Protein AF-A0A1R4EZ55-F1 (afdb_monomer)

Secondary structure (DSSP, 8-state):
------PPPSSSS---HHHHHHHHHHHHHH----HHHHHHHHHGGGSSSTT-SPPHHHHHHHHHHHHHTT-SEEEEE--TTSHHHHHHHHHH-TT-EEEEEES-HHHHHHHHHHHHHTT-TTTEEEEES-HHHHHHHHHHTTPPPEEEEEE-S-GGGHHHHHHHHHHSEEEEEEEEE---SGGGGGG-TT---HHHHHHHHHHHHHHHHHHTTS----------------PPPP-----------------PPPPPP-------

Mean predicted aligned error: 12.75 Å

Sequence (264 aa):
MTGHEDAPPAHRYESPAAWREVDDYFTGALISEDDALVEARRSCADTTMPNAEVAANQGALLALLAQVSGARRVLEFGTLAGYSTIWFAHAVGETGRVVTLELEESNAAIARENLRRAGVSDRVEVRVGAAADSAAALIDDRTEPFDLVFIDADKPNNPRYLAAAMELTRPGSLIVIDNVVRNGAVTDAASADPRVQGVRAVTRGHRRASGARGDGRPDGRRQGLGRADHRPPHRGRPRRRQLGCTHDPPCRRLPDARRCDDDR

Solvent-accessible surface area (backbone atoms only — not comparable to full-atom values): 16002 Å² total; per-residue (Å²): 136,82,80,77,79,77,71,78,70,92,54,71,62,93,72,64,67,71,60,53,55,52,49,51,53,50,30,72,72,72,53,84,75,54,75,37,53,53,43,18,56,59,52,19,62,77,35,97,57,48,51,67,72,75,53,72,61,52,29,52,47,53,18,49,52,34,46,78,68,64,27,40,30,37,38,33,33,46,37,57,28,25,47,60,55,49,33,44,47,62,40,29,39,91,89,16,40,33,40,32,23,20,65,48,66,72,24,46,53,48,14,52,52,29,31,51,67,57,70,42,51,92,37,48,47,81,46,75,36,57,49,68,60,57,48,50,51,44,56,75,69,62,55,81,58,26,35,28,37,40,43,60,51,68,39,56,49,42,46,58,52,51,52,50,48,63,71,42,34,50,96,87,42,48,80,48,72,62,81,63,51,60,96,60,48,47,74,50,88,80,59,84,49,55,47,44,46,13,44,50,48,40,60,58,52,52,55,55,64,60,60,71,73,70,78,85,72,79,82,84,76,78,78,88,77,82,93,76,94,77,86,83,84,88,82,84,82,89,83,88,85,84,88,80,89,85,89,83,89,82,88,84,81,83,86,78,88,82,81,90,83,88,91,134

Radius of gyration: 29.29 Å; Cα contacts (8 Å, |Δi|>4): 338; chains: 1; bounding box: 95×69×66 Å

Structure (mmCIF, N/CA/C/O backbone):
data_AF-A0A1R4EZ55-F1
#
_entry.id   AF-A0A1R4EZ55-F1
#
loop_
_atom_site.group_PDB
_atom_site.id
_atom_site.type_symbol
_atom_site.label_atom_id
_atom_site.label_alt_id
_atom_site.label_comp_id
_atom_site.label_asym_id
_atom_site.label_entity_id
_atom_site.label_seq_id
_atom_site.pdbx_PDB_ins_code
_atom_site.Cartn_x
_atom_site.Cartn_y
_atom_site.Cartn_z
_atom_site.occupancy
_atom_site.B_iso_or_equiv
_atom_site.auth_seq_id
_atom_site.auth_comp_id
_atom_site.auth_asym_id
_atom_site.auth_atom_id
_atom_site.pdbx_PDB_model_num
ATOM 1 N N . MET A 1 1 ? 31.052 16.354 -26.993 1.00 38.62 1 MET A N 1
ATOM 2 C CA . MET A 1 1 ? 30.387 15.071 -26.689 1.00 38.62 1 MET A CA 1
ATOM 3 C C . MET A 1 1 ? 29.472 15.328 -25.511 1.00 38.62 1 MET A C 1
ATOM 5 O O . MET A 1 1 ? 29.928 15.347 -24.379 1.00 38.62 1 MET A O 1
ATOM 9 N N . THR A 1 2 ? 28.238 15.718 -25.809 1.00 36.34 2 THR A N 1
ATOM 10 C CA . THR A 1 2 ? 27.206 16.053 -24.825 1.00 36.34 2 THR A CA 1
ATOM 11 C C . THR A 1 2 ? 26.733 14.772 -24.153 1.00 36.34 2 THR A C 1
ATOM 13 O O . THR A 1 2 ? 26.343 13.835 -24.847 1.00 36.34 2 THR A O 1
ATOM 16 N N . GLY A 1 3 ? 26.821 14.733 -22.823 1.00 40.19 3 GLY A N 1
ATOM 17 C CA . GLY A 1 3 ? 26.268 13.657 -22.015 1.00 40.19 3 GLY A CA 1
ATOM 18 C C . GLY A 1 3 ? 24.763 13.568 -22.233 1.00 40.19 3 GLY A C 1
ATOM 19 O O . GLY A 1 3 ? 24.056 14.566 -22.113 1.00 40.19 3 GLY A O 1
ATOM 20 N N . HIS A 1 4 ? 24.297 12.381 -22.604 1.00 40.78 4 HIS A N 1
ATOM 21 C CA . HIS A 1 4 ? 22.930 11.975 -22.325 1.00 40.78 4 HIS A CA 1
ATOM 22 C C . HIS A 1 4 ? 22.874 11.787 -20.807 1.00 40.78 4 HIS A C 1
ATOM 24 O O . HIS A 1 4 ? 23.501 10.872 -20.278 1.00 40.78 4 HIS A O 1
ATOM 30 N N . GLU A 1 5 ? 22.219 12.702 -20.096 1.00 48.78 5 GLU A N 1
ATOM 31 C CA . GLU A 1 5 ? 21.661 12.355 -18.794 1.00 48.78 5 GLU A CA 1
ATOM 32 C C . GLU A 1 5 ? 20.612 11.280 -19.076 1.00 48.78 5 GLU A C 1
ATOM 34 O O . GLU A 1 5 ? 19.570 11.562 -19.671 1.00 48.78 5 GLU A O 1
ATOM 39 N N . ASP A 1 6 ? 20.947 10.030 -18.755 1.00 50.72 6 ASP A N 1
ATOM 40 C CA . ASP A 1 6 ? 20.023 8.909 -18.860 1.00 50.72 6 ASP A CA 1
ATOM 41 C C . ASP A 1 6 ? 18.863 9.180 -17.901 1.00 50.72 6 ASP A C 1
ATOM 43 O O . ASP A 1 6 ? 18.982 9.028 -16.682 1.00 50.72 6 ASP A O 1
ATOM 47 N N . ALA A 1 7 ? 17.739 9.627 -18.461 1.00 50.38 7 ALA A N 1
ATOM 48 C CA . ALA A 1 7 ? 16.482 9.666 -17.739 1.00 50.38 7 ALA A CA 1
ATOM 49 C C . ALA A 1 7 ? 16.232 8.271 -17.136 1.00 50.38 7 ALA A C 1
ATOM 51 O O . ALA A 1 7 ? 16.466 7.264 -17.818 1.00 50.38 7 ALA A O 1
ATOM 52 N N . PRO A 1 8 ? 15.779 8.180 -15.873 1.00 51.97 8 PRO A N 1
ATOM 53 C CA . PRO A 1 8 ? 15.494 6.892 -15.263 1.00 51.97 8 PRO A CA 1
ATOM 54 C C . PRO A 1 8 ? 14.520 6.104 -16.152 1.00 51.97 8 PRO A C 1
ATOM 56 O O . PRO A 1 8 ? 13.609 6.694 -16.744 1.00 51.97 8 PRO A O 1
ATOM 59 N N . PRO A 1 9 ? 14.705 4.779 -16.283 1.00 58.91 9 PRO A N 1
ATOM 60 C CA . PRO A 1 9 ? 13.868 3.970 -17.155 1.00 58.91 9 PRO A CA 1
ATOM 61 C C . PRO A 1 9 ? 12.400 4.116 -16.751 1.00 58.91 9 PRO A C 1
ATOM 63 O O . PRO A 1 9 ? 12.073 4.066 -15.565 1.00 58.91 9 PRO A O 1
ATOM 66 N N . ALA A 1 10 ? 11.514 4.245 -17.743 1.00 65.94 10 ALA A N 1
ATOM 67 C CA . ALA A 1 10 ? 10.072 4.422 -17.533 1.00 65.94 10 ALA A CA 1
ATOM 68 C C . ALA A 1 10 ? 9.427 3.298 -16.697 1.00 65.94 10 ALA A C 1
ATOM 70 O O . ALA A 1 10 ? 8.350 3.481 -16.138 1.00 65.94 10 ALA A O 1
ATOM 71 N N . HIS A 1 11 ? 10.088 2.140 -16.592 1.00 71.06 11 HIS A N 1
ATOM 72 C CA . HIS A 1 11 ? 9.659 1.012 -15.774 1.00 71.06 11 HIS A CA 1
ATOM 73 C C . HIS A 1 11 ? 10.816 0.486 -14.926 1.00 71.06 11 HIS A C 1
ATOM 75 O O . HIS A 1 11 ? 11.938 0.326 -15.406 1.00 71.06 11 HIS A O 1
ATOM 81 N N . ARG A 1 12 ? 10.524 0.150 -13.666 1.00 76.06 12 ARG A N 1
ATOM 82 C CA . ARG A 1 12 ? 11.503 -0.397 -12.715 1.00 76.06 12 ARG A CA 1
ATOM 83 C C . ARG A 1 12 ? 11.960 -1.822 -13.039 1.00 76.06 12 ARG A C 1
ATOM 85 O O . ARG A 1 12 ? 13.048 -2.223 -12.630 1.00 76.06 12 ARG A O 1
ATOM 92 N N . TYR A 1 13 ? 11.138 -2.589 -13.751 1.00 78.56 13 TYR A N 1
ATOM 93 C CA . TYR A 1 13 ? 11.453 -3.947 -14.185 1.00 78.56 13 TYR A CA 1
ATOM 94 C C . TYR A 1 13 ? 11.291 -4.068 -15.698 1.00 78.56 13 TYR A C 1
ATOM 96 O O . TYR A 1 13 ? 10.322 -3.567 -16.270 1.00 78.56 13 TYR A O 1
ATOM 104 N N . GLU A 1 14 ? 12.214 -4.783 -16.338 1.00 81.44 14 GLU A N 1
ATOM 105 C CA . GLU A 1 14 ? 12.042 -5.185 -17.730 1.00 81.44 14 GLU A CA 1
ATOM 106 C C . GLU A 1 14 ? 10.900 -6.199 -17.846 1.00 81.44 14 GLU A C 1
ATOM 108 O O . GLU A 1 14 ? 10.812 -7.160 -17.079 1.00 81.44 14 GLU A O 1
ATOM 113 N N . SER A 1 15 ? 10.024 -5.987 -18.826 1.00 85.81 15 SER A N 1
ATOM 114 C CA . SER A 1 15 ? 8.930 -6.895 -19.155 1.00 85.81 15 SER A CA 1
ATOM 115 C C . SER A 1 15 ? 8.792 -7.043 -20.675 1.00 85.81 15 SER A C 1
ATOM 117 O O . SER A 1 15 ? 9.052 -6.087 -21.419 1.00 85.81 15 SER A O 1
ATOM 119 N N . PRO A 1 16 ? 8.388 -8.230 -21.168 1.00 92.12 16 PRO A N 1
ATOM 120 C CA . PRO A 1 16 ? 8.052 -8.426 -22.572 1.00 92.12 16 PRO A CA 1
ATOM 121 C C . PRO A 1 16 ? 7.040 -7.385 -23.062 1.00 92.12 16 PRO A C 1
ATOM 123 O O . PRO A 1 16 ? 6.053 -7.110 -22.382 1.00 92.12 16 PRO A O 1
ATOM 126 N N . ALA A 1 17 ? 7.247 -6.851 -24.271 1.00 91.69 17 ALA A N 1
ATOM 127 C CA . ALA A 1 17 ? 6.361 -5.840 -24.859 1.00 91.69 17 ALA A CA 1
ATOM 128 C C . ALA A 1 17 ? 4.890 -6.286 -24.888 1.00 91.69 17 ALA A C 1
ATOM 130 O O . ALA A 1 17 ? 4.013 -5.520 -24.506 1.00 91.69 17 ALA A O 1
ATOM 131 N N . ALA A 1 18 ? 4.645 -7.558 -25.213 1.00 94.56 18 ALA A N 1
ATOM 132 C CA . ALA A 1 18 ? 3.305 -8.134 -25.235 1.00 94.56 18 ALA A CA 1
ATOM 133 C C . ALA A 1 18 ? 2.570 -8.043 -23.882 1.00 94.56 18 ALA A C 1
ATOM 135 O O . ALA A 1 18 ? 1.351 -7.938 -23.866 1.00 94.56 18 ALA A O 1
ATOM 136 N N . TRP A 1 19 ? 3.273 -8.084 -22.742 1.00 94.56 19 TRP A N 1
ATOM 137 C CA . TRP A 1 19 ? 2.625 -7.935 -21.431 1.00 94.56 19 TRP A CA 1
ATOM 138 C C . TRP A 1 19 ? 2.194 -6.489 -21.186 1.00 94.56 19 TRP A C 1
ATOM 140 O O . TRP A 1 19 ? 1.093 -6.267 -20.696 1.00 94.56 19 TRP A O 1
ATOM 150 N N . ARG A 1 20 ? 3.020 -5.517 -21.597 1.00 92.38 20 ARG A N 1
ATOM 151 C CA . ARG A 1 20 ? 2.685 -4.088 -21.508 1.00 92.38 20 ARG A CA 1
ATOM 152 C C . ARG A 1 20 ? 1.499 -3.732 -22.401 1.00 92.38 20 ARG A C 1
ATOM 154 O O . ARG A 1 20 ? 0.571 -3.098 -21.931 1.00 92.38 20 ARG A O 1
ATOM 161 N N . GLU A 1 21 ? 1.481 -4.217 -23.642 1.00 94.31 21 GLU A N 1
ATOM 162 C CA . GLU A 1 21 ? 0.363 -3.990 -24.573 1.00 94.31 21 GLU A CA 1
ATOM 163 C C . GLU A 1 21 ? -0.968 -4.553 -24.042 1.00 94.31 21 GLU A C 1
ATOM 165 O O . GLU A 1 21 ? -2.022 -3.940 -24.213 1.00 94.31 21 GLU A O 1
ATOM 170 N N . VAL A 1 22 ? -0.927 -5.710 -23.370 1.00 96.06 22 VAL A N 1
ATOM 171 C CA . VAL A 1 22 ? -2.106 -6.304 -22.721 1.00 96.06 22 VAL A CA 1
ATOM 172 C C . VAL A 1 22 ? -2.559 -5.475 -21.516 1.00 96.06 22 VAL A C 1
ATOM 174 O O . VAL A 1 22 ? -3.759 -5.224 -21.376 1.00 96.06 22 VAL A O 1
ATOM 177 N N . ASP A 1 23 ? -1.628 -5.034 -20.668 1.00 94.75 23 ASP A N 1
ATOM 178 C CA . ASP A 1 23 ? -1.942 -4.163 -19.531 1.00 94.75 23 ASP A CA 1
ATOM 179 C C . ASP A 1 23 ? -2.518 -2.819 -19.993 1.00 94.75 23 ASP A C 1
ATOM 181 O O . ASP A 1 23 ? -3.522 -2.379 -19.432 1.00 94.75 23 ASP A O 1
ATOM 185 N N . ASP A 1 24 ? -1.963 -2.206 -21.042 1.00 94.19 24 ASP A N 1
ATOM 186 C CA . ASP A 1 24 ? -2.462 -0.957 -21.629 1.00 94.19 24 ASP A CA 1
ATOM 187 C C . ASP A 1 24 ? -3.897 -1.125 -22.152 1.00 94.19 24 ASP A C 1
ATOM 189 O O . ASP A 1 24 ? -4.764 -0.292 -21.874 1.00 94.19 24 ASP A O 1
ATOM 193 N N . TYR A 1 25 ? -4.178 -2.231 -22.854 1.00 97.00 25 TYR A N 1
ATOM 194 C CA . TYR A 1 25 ? -5.516 -2.539 -23.364 1.00 97.00 25 TYR A CA 1
ATOM 195 C C . TYR A 1 25 ? -6.552 -2.653 -22.238 1.00 97.00 25 TYR A C 1
ATOM 197 O O . TYR A 1 25 ? -7.601 -2.007 -22.290 1.00 97.00 25 TYR A O 1
ATOM 205 N N . PHE A 1 26 ? -6.277 -3.457 -21.204 1.00 96.75 26 PHE A N 1
ATOM 206 C CA . PHE A 1 26 ? -7.228 -3.643 -20.105 1.00 96.75 26 PHE A CA 1
ATOM 207 C C . PHE A 1 26 ? -7.331 -2.414 -19.208 1.00 96.75 26 PHE A C 1
ATOM 209 O O . PHE A 1 26 ? -8.431 -2.085 -18.766 1.00 96.75 26 PHE A O 1
ATOM 216 N N . THR A 1 27 ? -6.221 -1.717 -18.967 1.00 95.88 27 THR A N 1
ATOM 217 C CA . THR A 1 27 ? -6.220 -0.488 -18.171 1.00 95.88 27 THR A CA 1
ATOM 218 C C . THR A 1 27 ? -7.053 0.584 -18.859 1.00 95.88 27 THR A C 1
ATOM 220 O O . THR A 1 27 ? -7.969 1.114 -18.240 1.00 95.88 27 THR A O 1
ATOM 223 N N . GLY A 1 28 ? -6.833 0.828 -20.155 1.00 95.19 28 GLY A N 1
ATOM 224 C CA . GLY A 1 28 ? -7.609 1.810 -20.914 1.00 95.19 28 GLY A CA 1
ATOM 225 C C . GLY A 1 28 ? -9.098 1.468 -21.045 1.00 95.19 28 GLY A C 1
ATOM 226 O O . GLY A 1 28 ? -9.920 2.370 -21.182 1.00 95.19 28 GLY A O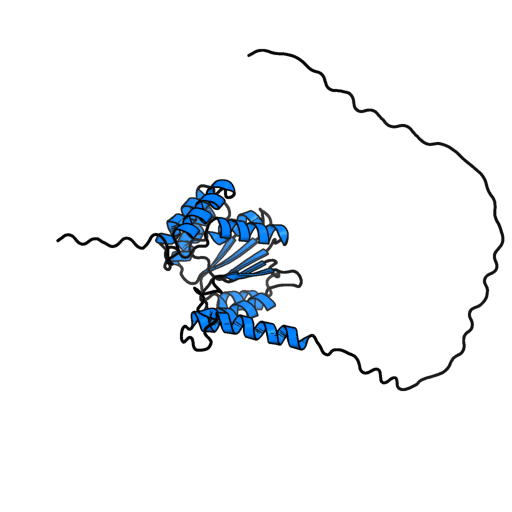 1
ATOM 227 N N . ALA A 1 29 ? -9.460 0.182 -20.995 1.00 96.31 29 ALA A N 1
ATOM 228 C CA . ALA A 1 29 ? -10.848 -0.261 -21.117 1.00 96.31 29 ALA A CA 1
ATOM 229 C C . ALA A 1 29 ? -11.614 -0.318 -19.784 1.00 96.31 29 ALA A C 1
ATOM 231 O O . ALA A 1 29 ? -12.829 -0.119 -19.778 1.00 96.31 29 ALA A O 1
ATOM 232 N N . LEU A 1 30 ? -10.944 -0.652 -18.675 1.00 95.62 30 LEU A N 1
ATOM 233 C CA . LEU A 1 30 ? -11.602 -1.002 -17.408 1.00 95.62 30 LEU A CA 1
ATOM 234 C C . LEU A 1 30 ? -11.293 -0.044 -16.261 1.00 95.62 30 LEU A C 1
ATOM 236 O O . LEU A 1 30 ? -12.047 -0.011 -15.290 1.00 95.62 30 LEU A O 1
ATOM 240 N N . ILE A 1 31 ? -10.182 0.686 -16.332 1.00 96.56 31 ILE A N 1
ATOM 241 C CA . ILE A 1 31 ? -9.682 1.481 -15.215 1.00 96.56 31 ILE A CA 1
ATOM 242 C C . ILE A 1 31 ? -9.874 2.960 -15.529 1.00 96.56 31 ILE A C 1
ATOM 244 O O . ILE A 1 31 ? -9.462 3.456 -16.573 1.00 96.56 31 ILE A O 1
ATOM 248 N N . SER A 1 32 ? -10.512 3.674 -14.607 1.00 92.31 32 SER A N 1
ATOM 249 C CA . SER A 1 32 ? -10.615 5.130 -14.645 1.00 92.31 32 SER A CA 1
ATOM 250 C C . SER A 1 32 ? -9.822 5.695 -13.476 1.00 92.31 32 SER A C 1
ATOM 252 O O . SER A 1 32 ? -10.172 5.459 -12.323 1.00 92.31 32 SER A O 1
ATOM 254 N N . GLU A 1 33 ? -8.744 6.409 -13.787 1.00 94.75 33 GLU A N 1
ATOM 255 C CA . GLU A 1 33 ? -7.988 7.203 -12.820 1.00 94.75 33 GLU A CA 1
ATOM 256 C C . GLU A 1 33 ? -8.473 8.653 -12.892 1.00 94.75 33 GLU A C 1
ATOM 258 O O . GLU A 1 33 ? -8.686 9.180 -13.987 1.00 94.75 33 GLU A O 1
ATOM 263 N N . ASP A 1 34 ? -8.640 9.301 -11.742 1.00 94.44 34 ASP A N 1
ATOM 264 C CA . ASP A 1 34 ? -8.788 10.753 -11.699 1.00 94.44 34 ASP A CA 1
ATOM 265 C C . ASP A 1 34 ? -7.417 11.448 -11.785 1.00 94.44 34 ASP A C 1
ATOM 267 O O . ASP A 1 34 ? -6.356 10.814 -11.738 1.00 94.44 34 ASP A O 1
ATOM 271 N N . ASP A 1 35 ? -7.429 12.776 -11.904 1.00 97.06 35 ASP A N 1
ATOM 272 C CA . ASP A 1 35 ? -6.201 13.571 -12.002 1.00 97.06 35 ASP A CA 1
ATOM 273 C C . ASP A 1 35 ? -5.282 13.395 -10.780 1.00 97.06 35 ASP A C 1
ATOM 275 O O . ASP A 1 35 ? -4.062 13.537 -10.895 1.00 97.06 35 ASP A O 1
ATOM 279 N N . ALA A 1 36 ? -5.842 13.081 -9.606 1.00 97.25 36 ALA A N 1
ATOM 280 C CA . ALA A 1 36 ? -5.065 12.893 -8.390 1.00 97.25 36 ALA A CA 1
ATOM 281 C C . ALA A 1 36 ? -4.304 11.560 -8.401 1.00 97.25 36 ALA A C 1
ATOM 283 O O . ALA A 1 36 ? -3.128 11.542 -8.042 1.00 97.25 36 ALA A O 1
ATOM 284 N N . LEU A 1 37 ? -4.925 10.472 -8.864 1.00 97.94 37 LEU A N 1
ATOM 285 C CA . LEU A 1 37 ? -4.265 9.182 -9.083 1.00 97.94 37 LEU A CA 1
ATOM 286 C C . LEU A 1 37 ? -3.190 9.277 -10.173 1.00 97.94 37 LEU A C 1
ATOM 288 O O . LEU A 1 37 ? -2.067 8.808 -9.968 1.00 97.94 37 LEU A O 1
ATOM 292 N N . VAL A 1 38 ? -3.498 9.938 -11.295 1.00 97.25 38 VAL A N 1
ATOM 293 C CA . VAL A 1 38 ? -2.526 10.154 -12.380 1.00 97.25 38 VAL A CA 1
ATOM 294 C C . VAL A 1 38 ? -1.308 10.921 -11.873 1.00 97.25 38 VAL A C 1
ATOM 296 O O . VAL A 1 38 ? -0.175 10.535 -12.172 1.00 97.25 38 VAL A O 1
ATOM 299 N N . GLU A 1 39 ? -1.512 11.982 -11.089 1.00 97.56 39 GLU A N 1
ATOM 300 C CA . GLU A 1 39 ? -0.388 12.689 -10.487 1.00 97.56 39 GLU A CA 1
ATOM 301 C C . GLU A 1 39 ? 0.358 11.821 -9.477 1.00 97.56 39 GLU A C 1
ATOM 303 O O . GLU A 1 39 ? 1.584 11.758 -9.534 1.00 97.56 39 GLU A O 1
ATOM 308 N N . ALA A 1 40 ? -0.342 11.162 -8.552 1.00 97.75 40 ALA A N 1
ATOM 309 C CA . ALA A 1 40 ? 0.312 10.380 -7.512 1.00 97.75 40 ALA A CA 1
ATOM 310 C C . ALA A 1 40 ? 1.277 9.356 -8.127 1.00 97.75 40 ALA A C 1
ATOM 312 O O . ALA A 1 40 ? 2.426 9.249 -7.693 1.00 97.75 40 ALA A O 1
ATOM 313 N N . ARG A 1 41 ? 0.868 8.714 -9.228 1.00 95.69 41 ARG A N 1
ATOM 314 C CA . ARG A 1 41 ? 1.729 7.842 -10.032 1.00 95.69 41 ARG A CA 1
ATOM 315 C C . ARG A 1 41 ? 2.906 8.585 -10.670 1.00 95.69 41 ARG A C 1
ATOM 317 O O . ARG A 1 41 ? 4.038 8.137 -10.541 1.00 95.69 41 ARG A O 1
ATOM 324 N N . 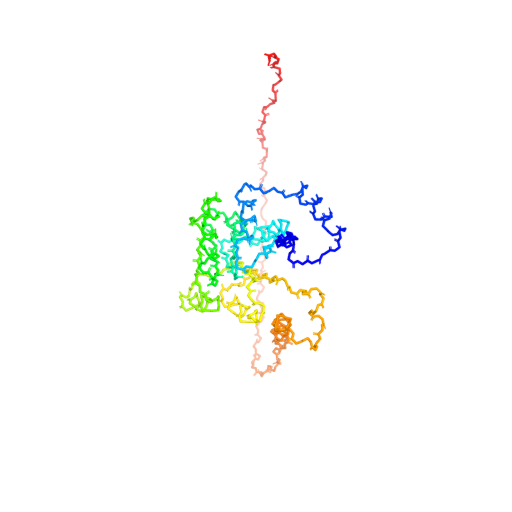ARG A 1 42 ? 2.693 9.746 -11.300 1.00 96.12 42 ARG A N 1
ATOM 325 C CA . ARG A 1 42 ? 3.792 10.561 -11.866 1.00 96.12 42 ARG A CA 1
ATOM 326 C C . ARG A 1 42 ? 4.827 10.976 -10.818 1.00 96.12 42 ARG A C 1
ATOM 328 O O . ARG A 1 42 ? 6.021 10.851 -11.066 1.00 96.12 42 ARG A O 1
ATOM 335 N N . SER A 1 43 ? 4.376 11.416 -9.645 1.00 97.19 43 SER A N 1
ATOM 336 C CA . SER A 1 43 ? 5.243 11.860 -8.545 1.00 97.19 43 SER A CA 1
ATOM 337 C C . SER A 1 43 ? 6.076 10.732 -7.926 1.00 97.19 43 SER A C 1
ATOM 339 O O . SER A 1 43 ? 7.029 11.003 -7.199 1.00 97.19 43 SER A O 1
ATOM 341 N N . CYS A 1 44 ? 5.780 9.462 -8.241 1.00 95.31 44 CYS A N 1
ATOM 342 C CA . CYS A 1 44 ? 6.619 8.339 -7.824 1.00 95.31 44 CYS A CA 1
ATOM 343 C C . CYS A 1 44 ? 8.046 8.461 -8.370 1.00 95.31 44 CYS A C 1
ATOM 345 O O . CYS A 1 44 ? 8.976 7.996 -7.713 1.00 95.31 44 CYS A O 1
ATOM 347 N N . ALA A 1 45 ? 8.240 9.132 -9.512 1.00 95.31 45 ALA A N 1
ATOM 348 C CA . ALA A 1 45 ? 9.559 9.422 -10.071 1.00 95.31 45 ALA A CA 1
ATOM 349 C C . ALA A 1 45 ? 10.459 10.248 -9.128 1.00 95.31 45 ALA A C 1
ATOM 351 O O . ALA A 1 45 ? 11.678 10.109 -9.193 1.00 95.31 45 ALA A O 1
ATOM 352 N N . ASP A 1 46 ? 9.866 11.038 -8.227 1.00 95.62 46 ASP A N 1
ATOM 353 C CA . ASP A 1 46 ? 10.570 11.931 -7.295 1.00 95.62 46 ASP A CA 1
ATOM 354 C C . ASP A 1 46 ? 10.796 11.304 -5.905 1.00 95.62 46 ASP A C 1
ATOM 356 O O . ASP A 1 46 ? 11.297 11.951 -4.984 1.00 95.62 46 ASP A O 1
ATOM 360 N N . THR A 1 47 ? 10.418 10.036 -5.727 1.00 96.75 47 THR A N 1
ATOM 361 C CA . THR A 1 47 ? 10.577 9.312 -4.457 1.00 96.75 47 THR A CA 1
ATOM 362 C C . THR A 1 47 ? 11.952 8.659 -4.336 1.00 96.75 47 THR A C 1
ATOM 364 O O . THR A 1 47 ? 12.715 8.552 -5.297 1.00 96.75 47 THR A O 1
ATOM 367 N N . THR A 1 48 ? 12.271 8.132 -3.152 1.00 95.38 48 THR A N 1
ATOM 368 C CA . THR A 1 48 ? 13.506 7.354 -2.941 1.00 95.38 48 THR A CA 1
ATOM 369 C C . THR A 1 48 ? 13.530 6.034 -3.720 1.00 95.38 48 THR A C 1
ATOM 371 O O . THR A 1 48 ? 14.591 5.423 -3.879 1.00 95.38 48 THR A O 1
ATOM 374 N N . MET A 1 49 ? 12.381 5.588 -4.241 1.00 92.00 49 MET A N 1
ATOM 375 C CA . MET A 1 49 ? 12.254 4.403 -5.084 1.00 92.00 49 MET A CA 1
ATOM 376 C C . MET A 1 49 ? 11.401 4.697 -6.328 1.00 92.00 49 MET A C 1
ATOM 378 O O . MET A 1 49 ? 10.245 4.280 -6.383 1.00 92.00 49 MET A O 1
ATOM 382 N N . PRO A 1 50 ? 11.982 5.319 -7.369 1.00 91.75 50 PRO A N 1
ATOM 383 C CA . PRO A 1 50 ? 11.256 5.638 -8.592 1.00 91.75 50 PRO A CA 1
ATOM 384 C C . PRO A 1 50 ? 10.584 4.423 -9.241 1.00 91.75 50 PRO A C 1
ATOM 386 O O . PRO A 1 50 ? 11.163 3.322 -9.273 1.00 91.75 50 PRO A O 1
ATOM 389 N N . ASN A 1 51 ? 9.382 4.656 -9.776 1.00 88.25 51 ASN A N 1
ATOM 390 C CA . ASN A 1 51 ? 8.569 3.703 -10.542 1.00 88.25 51 ASN A CA 1
ATOM 391 C C . ASN A 1 51 ? 8.301 2.385 -9.782 1.00 88.25 51 ASN A C 1
ATOM 393 O O . ASN A 1 51 ? 8.370 1.296 -10.361 1.00 88.25 51 ASN A O 1
ATOM 397 N N . ALA A 1 52 ? 8.135 2.465 -8.457 1.00 93.12 52 ALA A N 1
ATOM 398 C CA . AL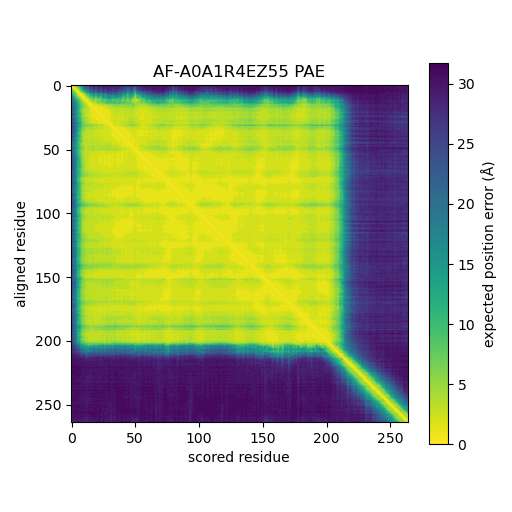A A 1 52 ? 7.908 1.322 -7.568 1.00 93.12 52 ALA A CA 1
ATOM 399 C C . ALA A 1 52 ? 6.446 1.164 -7.123 1.00 93.12 52 ALA A C 1
ATOM 401 O O . ALA A 1 52 ? 6.138 0.215 -6.409 1.00 93.12 52 ALA A O 1
ATOM 402 N N . GLU A 1 53 ? 5.567 2.070 -7.534 1.00 94.94 53 GLU A N 1
ATOM 403 C CA . GLU A 1 53 ? 4.132 1.979 -7.329 1.00 94.94 53 GLU A CA 1
ATOM 404 C C . GLU A 1 53 ? 3.510 0.797 -8.074 1.00 94.94 53 GLU A C 1
ATOM 406 O O . GLU A 1 53 ? 4.009 0.325 -9.100 1.00 94.94 53 GLU A O 1
ATOM 411 N N . VAL A 1 54 ? 2.374 0.332 -7.558 1.00 95.88 54 VAL A N 1
ATOM 412 C CA . VAL A 1 54 ? 1.543 -0.650 -8.253 1.00 95.88 54 VAL A CA 1
ATOM 413 C C . VAL A 1 54 ? 1.012 -0.075 -9.568 1.00 95.88 54 VAL A C 1
ATOM 415 O O . VAL A 1 54 ? 0.735 1.120 -9.682 1.00 95.88 54 VAL A O 1
ATOM 418 N N . ALA A 1 55 ? 0.812 -0.939 -10.561 1.00 95.44 55 ALA A N 1
ATOM 419 C CA . ALA A 1 55 ? 0.154 -0.545 -11.804 1.00 95.44 55 ALA A CA 1
ATOM 420 C C . ALA A 1 55 ? -1.320 -0.159 -11.558 1.00 95.44 55 ALA A C 1
ATOM 422 O O . ALA A 1 55 ? -1.932 -0.578 -10.573 1.00 95.44 55 ALA A O 1
ATOM 423 N N . ALA A 1 56 ? -1.930 0.607 -12.465 1.00 96.56 56 ALA A N 1
ATOM 424 C CA . ALA A 1 56 ? -3.288 1.122 -12.259 1.00 96.56 56 ALA A CA 1
ATOM 425 C C . ALA A 1 56 ? -4.347 0.014 -12.118 1.00 96.56 56 ALA A C 1
ATOM 427 O O . ALA A 1 56 ? -5.215 0.071 -11.247 1.00 96.56 56 ALA A O 1
ATOM 428 N N . ASN A 1 57 ? -4.227 -1.051 -12.911 1.00 97.25 57 ASN A N 1
ATOM 429 C CA . ASN A 1 57 ? -5.050 -2.254 -12.780 1.00 97.25 57 ASN A CA 1
ATOM 430 C C . ASN A 1 57 ? -4.850 -2.979 -11.430 1.00 97.25 57 ASN A C 1
ATOM 432 O O . ASN A 1 57 ? -5.807 -3.524 -10.880 1.00 97.25 57 ASN A O 1
ATOM 436 N N . GLN A 1 58 ? -3.641 -2.962 -10.866 1.00 97.94 58 GLN A N 1
ATOM 437 C CA . GLN A 1 58 ? -3.341 -3.531 -9.550 1.00 97.94 58 GLN A CA 1
ATOM 438 C C . GLN A 1 58 ? -3.910 -2.663 -8.420 1.00 97.94 58 GLN A C 1
ATOM 440 O O . GLN A 1 58 ? -4.519 -3.204 -7.501 1.00 97.94 58 GLN A O 1
ATOM 445 N N . GLY A 1 59 ? -3.799 -1.334 -8.512 1.00 98.25 59 GLY A N 1
ATOM 446 C CA . GLY A 1 59 ? -4.454 -0.404 -7.584 1.00 98.25 59 GLY A CA 1
ATOM 447 C C . GLY A 1 59 ? -5.974 -0.596 -7.554 1.00 98.25 59 GLY A C 1
ATOM 448 O O . GLY A 1 59 ? -6.567 -0.762 -6.486 1.00 98.25 59 GLY A O 1
ATOM 449 N N . ALA A 1 60 ? -6.596 -0.711 -8.729 1.00 98.19 60 ALA A N 1
ATOM 450 C CA . ALA A 1 60 ? -8.020 -1.016 -8.847 1.00 98.19 60 ALA A CA 1
ATOM 451 C C . ALA A 1 60 ? -8.390 -2.392 -8.264 1.00 98.19 60 ALA A C 1
ATOM 453 O O . ALA A 1 60 ? -9.423 -2.528 -7.605 1.00 98.19 60 ALA A O 1
ATOM 454 N N . LEU A 1 61 ? -7.545 -3.413 -8.449 1.00 98.56 61 LEU A N 1
ATOM 455 C CA . LEU A 1 61 ? -7.733 -4.722 -7.819 1.00 98.56 61 LEU A CA 1
ATOM 456 C C . LEU A 1 61 ? -7.673 -4.627 -6.286 1.00 98.56 61 LEU A C 1
ATOM 458 O O . LEU A 1 61 ? -8.501 -5.237 -5.614 1.00 98.56 61 LEU A O 1
ATOM 462 N N . LEU A 1 62 ? -6.734 -3.862 -5.722 1.00 98.69 62 LEU A N 1
ATOM 463 C CA . LEU A 1 62 ? -6.635 -3.646 -4.273 1.00 98.69 62 LEU A CA 1
ATOM 464 C C . LEU A 1 62 ? -7.885 -2.948 -3.719 1.00 98.69 62 LEU A C 1
ATOM 466 O O . LEU A 1 62 ? -8.425 -3.379 -2.696 1.00 98.69 62 LEU A O 1
ATOM 470 N N . ALA A 1 63 ? -8.391 -1.932 -4.421 1.00 98.44 63 ALA A N 1
ATOM 471 C CA . ALA A 1 63 ? -9.646 -1.273 -4.070 1.00 98.44 63 ALA A CA 1
ATOM 472 C C . ALA A 1 63 ? -10.839 -2.241 -4.131 1.00 98.44 63 ALA A C 1
ATOM 474 O O . ALA A 1 63 ? -11.638 -2.292 -3.194 1.00 98.44 63 ALA A O 1
ATOM 475 N N . LEU A 1 64 ? -10.924 -3.066 -5.180 1.00 98.50 64 LEU A N 1
ATOM 476 C CA . LEU A 1 64 ? -11.954 -4.097 -5.301 1.00 98.50 64 LEU A CA 1
ATOM 477 C C . LEU A 1 64 ? -11.879 -5.093 -4.137 1.00 98.50 64 LEU A C 1
ATOM 479 O O . LEU A 1 64 ? -12.908 -5.401 -3.541 1.00 98.50 64 LEU A O 1
ATOM 483 N N . LEU A 1 65 ? -10.680 -5.566 -3.781 1.00 98.69 65 LEU A N 1
ATOM 484 C CA . LEU A 1 65 ? -10.467 -6.476 -2.652 1.00 98.69 65 LEU A CA 1
ATOM 485 C C . LEU A 1 65 ? -10.942 -5.861 -1.330 1.00 98.69 65 LEU A C 1
ATOM 487 O O . LEU A 1 65 ? -11.653 -6.530 -0.580 1.00 98.69 65 LEU A O 1
ATOM 491 N N . ALA A 1 66 ? -10.619 -4.590 -1.078 1.00 98.56 66 ALA A N 1
ATOM 492 C CA . ALA A 1 66 ? -11.096 -3.861 0.095 1.00 98.56 66 ALA A CA 1
ATOM 493 C C . ALA A 1 66 ? -12.632 -3.735 0.114 1.00 98.56 66 ALA A C 1
ATOM 495 O O . ALA A 1 66 ? -13.262 -3.924 1.156 1.00 98.56 66 ALA A O 1
ATOM 496 N N . GLN A 1 67 ? -13.257 -3.467 -1.035 1.00 98.31 67 GLN A N 1
ATOM 497 C CA . GLN A 1 67 ? -14.713 -3.355 -1.145 1.00 98.31 67 GLN A CA 1
ATOM 498 C C . GLN A 1 67 ? -15.420 -4.695 -0.915 1.00 98.31 67 GLN A C 1
ATOM 500 O O . GLN A 1 67 ? -16.357 -4.761 -0.117 1.00 98.31 67 GLN A O 1
ATOM 505 N N . VAL A 1 68 ? -14.976 -5.773 -1.573 1.00 98.19 68 VAL A N 1
ATOM 506 C CA . VAL A 1 68 ? -15.623 -7.094 -1.458 1.00 98.19 68 VAL A CA 1
ATOM 507 C C . VAL A 1 68 ? -15.396 -7.740 -0.095 1.00 98.19 68 VAL A C 1
ATOM 509 O O . VAL A 1 68 ? -16.251 -8.498 0.360 1.00 98.19 68 VAL A O 1
ATOM 512 N N . SER A 1 69 ? -14.290 -7.423 0.588 1.00 97.56 69 SER A N 1
ATOM 513 C CA . SER A 1 69 ? -14.073 -7.839 1.977 1.00 97.56 69 SER A CA 1
ATOM 514 C C . SER A 1 69 ? -14.849 -6.984 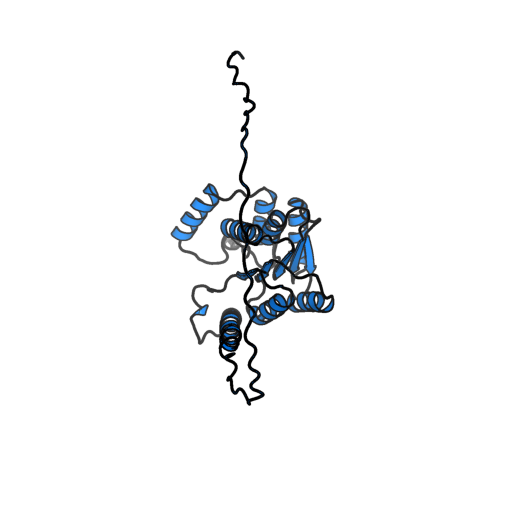2.985 1.00 97.56 69 SER A C 1
ATOM 516 O O . SER A 1 69 ? -14.847 -7.296 4.173 1.00 97.56 69 SER A O 1
ATOM 518 N N . GLY A 1 70 ? -15.492 -5.898 2.540 1.00 97.62 70 GLY A N 1
ATOM 519 C CA . GLY A 1 70 ? -16.186 -4.952 3.410 1.00 97.62 70 GLY A CA 1
ATOM 520 C C . GLY A 1 70 ? -15.244 -4.161 4.320 1.00 97.62 70 GLY A C 1
ATOM 521 O O . GLY A 1 70 ? -15.658 -3.758 5.407 1.00 97.62 70 GLY A O 1
ATOM 522 N N . ALA A 1 71 ? -13.990 -3.952 3.906 1.00 98.50 71 ALA A N 1
ATOM 523 C CA . ALA A 1 71 ? -12.998 -3.265 4.717 1.00 98.50 71 ALA A CA 1
ATOM 524 C C . ALA A 1 71 ? -13.430 -1.828 5.044 1.00 98.50 71 ALA A C 1
ATOM 526 O O . ALA A 1 71 ? -13.922 -1.073 4.197 1.00 98.50 71 ALA A O 1
ATOM 527 N N . ARG A 1 72 ? -13.239 -1.449 6.306 1.00 98.44 72 ARG A N 1
ATOM 528 C CA . ARG A 1 72 ? -13.382 -0.080 6.811 1.00 98.44 72 ARG A CA 1
ATOM 529 C C . ARG A 1 72 ? -12.085 0.424 7.421 1.00 98.44 72 ARG A C 1
ATOM 531 O O . ARG A 1 72 ? -11.892 1.632 7.462 1.00 98.44 72 ARG A O 1
ATOM 538 N N . ARG A 1 73 ? -11.202 -0.475 7.858 1.00 98.75 73 ARG A N 1
ATOM 539 C CA . ARG A 1 73 ? -9.871 -0.158 8.382 1.00 98.75 73 ARG A CA 1
ATOM 540 C C . ARG A 1 73 ? -8.804 -0.886 7.576 1.00 98.75 73 ARG A C 1
ATOM 542 O O . ARG A 1 73 ? -8.761 -2.116 7.592 1.00 98.75 73 ARG A O 1
ATOM 549 N N . VAL A 1 74 ? -7.941 -0.131 6.905 1.00 98.94 74 VAL A N 1
ATOM 550 C CA . VAL A 1 74 ? -6.809 -0.660 6.132 1.00 98.94 74 VAL A CA 1
ATOM 551 C C . VAL A 1 74 ? -5.496 -0.277 6.809 1.00 98.94 74 VAL A C 1
ATOM 553 O O . VAL A 1 74 ? -5.332 0.872 7.215 1.00 98.94 74 VAL A O 1
ATOM 556 N N . LEU A 1 75 ? -4.572 -1.230 6.920 1.00 98.94 75 LEU A N 1
ATOM 557 C CA . LEU A 1 75 ? -3.173 -0.981 7.269 1.00 98.94 75 LEU A CA 1
ATOM 558 C C . LEU A 1 75 ? -2.290 -1.256 6.053 1.00 98.94 75 LEU A C 1
ATOM 560 O O . LEU A 1 75 ? -2.402 -2.308 5.431 1.00 98.94 75 LEU A O 1
ATOM 564 N N . GLU A 1 76 ? -1.384 -0.344 5.747 1.00 98.94 76 GLU A N 1
ATOM 565 C CA . GLU A 1 76 ? -0.441 -0.456 4.639 1.00 98.94 76 GLU A CA 1
ATOM 566 C C . GLU A 1 76 ? 1.000 -0.334 5.149 1.00 98.94 76 GLU A C 1
ATOM 568 O O . GLU A 1 76 ? 1.346 0.615 5.849 1.00 98.94 76 GLU A O 1
ATOM 573 N N . PHE A 1 77 ? 1.849 -1.303 4.800 1.00 98.75 77 PHE A N 1
ATOM 574 C CA . PHE A 1 77 ? 3.294 -1.239 5.017 1.00 98.75 77 PHE A CA 1
ATOM 575 C C . PHE A 1 77 ? 3.963 -0.789 3.717 1.00 98.75 77 PHE A C 1
ATOM 577 O O . PHE A 1 77 ? 4.018 -1.582 2.777 1.00 98.75 77 PHE A O 1
ATOM 584 N N . GLY A 1 78 ? 4.524 0.422 3.701 1.00 97.94 78 GLY A N 1
ATOM 585 C CA . GLY A 1 78 ? 5.118 1.063 2.526 1.00 97.94 78 GLY A CA 1
ATOM 586 C C . GLY A 1 78 ? 4.130 2.009 1.846 1.00 97.94 78 GLY A C 1
ATOM 587 O O . GLY A 1 78 ? 3.156 1.553 1.257 1.00 97.94 78 GLY A O 1
ATOM 588 N N . THR A 1 79 ? 4.387 3.317 1.921 1.00 98.44 79 THR A N 1
ATOM 589 C CA . THR A 1 79 ? 3.492 4.349 1.371 1.00 98.44 79 THR A CA 1
ATOM 590 C C . THR A 1 79 ? 3.975 4.863 0.018 1.00 98.44 79 THR A C 1
ATOM 592 O O . THR A 1 79 ? 3.163 5.104 -0.877 1.00 98.44 79 THR A O 1
ATOM 595 N N . LEU A 1 80 ? 5.290 5.049 -0.146 1.00 98.00 80 LEU A N 1
ATOM 596 C CA . LEU A 1 80 ? 5.891 5.681 -1.323 1.00 98.00 80 LEU A CA 1
ATOM 597 C C . LEU A 1 80 ? 5.240 7.054 -1.592 1.00 98.00 80 LEU A C 1
ATOM 599 O O . LEU A 1 80 ? 5.211 7.898 -0.702 1.00 98.00 80 LEU A O 1
ATOM 603 N N . ALA A 1 81 ? 4.684 7.284 -2.785 1.00 98.25 81 ALA A N 1
ATOM 604 C CA . ALA A 1 81 ? 3.956 8.506 -3.127 1.00 98.25 81 ALA A CA 1
ATOM 605 C C . ALA A 1 81 ? 2.457 8.449 -2.765 1.00 98.25 81 ALA A C 1
ATOM 607 O O . ALA A 1 81 ? 1.702 9.352 -3.125 1.00 98.25 81 ALA A O 1
ATOM 608 N N . GLY A 1 82 ? 1.993 7.394 -2.092 1.00 98.44 82 GLY A N 1
ATOM 609 C CA . GLY A 1 82 ? 0.607 7.245 -1.645 1.00 98.44 82 GLY A CA 1
ATOM 610 C C . GLY A 1 82 ? -0.379 6.758 -2.712 1.00 98.44 82 GLY A C 1
ATOM 611 O O . GLY A 1 82 ? -1.586 6.862 -2.511 1.00 98.44 82 GLY A O 1
ATOM 612 N N . TYR A 1 83 ? 0.096 6.237 -3.849 1.00 98.75 83 TYR A N 1
ATOM 613 C CA . TYR A 1 83 ? -0.773 5.822 -4.959 1.00 98.75 83 TYR A CA 1
ATOM 614 C C . TYR A 1 83 ? -1.748 4.693 -4.566 1.00 98.75 83 TYR A C 1
ATOM 616 O O . TYR A 1 83 ? -2.963 4.845 -4.699 1.00 98.75 83 TYR A O 1
ATOM 624 N N . SER A 1 84 ? -1.249 3.584 -4.005 1.00 98.69 84 SER A N 1
ATOM 625 C CA . SER A 1 84 ? -2.091 2.505 -3.453 1.00 98.69 84 SER A CA 1
ATOM 626 C C . SER A 1 84 ? -2.939 2.987 -2.273 1.00 98.69 84 SER A C 1
ATOM 628 O O . SER A 1 84 ? -4.102 2.601 -2.141 1.00 98.69 84 SER A O 1
ATOM 630 N N . THR A 1 85 ? -2.398 3.889 -1.453 1.00 98.88 85 THR A N 1
ATOM 631 C CA . THR A 1 85 ? -3.105 4.485 -0.317 1.00 98.88 85 THR A CA 1
ATOM 632 C C . THR A 1 85 ? -4.366 5.231 -0.756 1.00 98.88 85 THR A C 1
ATOM 634 O O . THR A 1 85 ? -5.404 5.101 -0.108 1.00 98.88 85 THR A O 1
ATOM 637 N N . ILE A 1 86 ? -4.313 5.974 -1.869 1.00 98.75 86 ILE A N 1
ATOM 638 C CA . ILE A 1 86 ? -5.473 6.679 -2.439 1.00 98.75 86 ILE A CA 1
ATOM 639 C C . ILE A 1 86 ? -6.548 5.677 -2.881 1.00 98.75 86 ILE A C 1
ATOM 641 O O . ILE A 1 86 ? -7.717 5.835 -2.519 1.00 98.75 86 ILE A O 1
ATOM 645 N N . TRP A 1 87 ? -6.163 4.594 -3.567 1.00 98.75 87 TRP A N 1
ATOM 646 C CA . TRP A 1 87 ? -7.087 3.511 -3.929 1.00 98.75 87 TRP A CA 1
ATOM 647 C C . TRP A 1 87 ? -7.794 2.916 -2.704 1.00 98.75 87 TRP A C 1
ATOM 649 O O . TRP A 1 87 ? -9.020 2.758 -2.707 1.00 98.75 87 TRP A O 1
ATOM 659 N N . PHE A 1 88 ? -7.055 2.640 -1.626 1.00 98.81 88 PHE A N 1
ATOM 660 C CA . PHE A 1 88 ? -7.653 2.172 -0.375 1.00 98.81 88 PHE A CA 1
ATOM 661 C C . PHE A 1 88 ? -8.566 3.217 0.264 1.00 98.81 88 PHE A C 1
ATOM 663 O O . PHE A 1 88 ? -9.656 2.870 0.720 1.00 98.81 88 PHE A O 1
ATOM 670 N N . ALA A 1 89 ? -8.168 4.489 0.276 1.00 98.62 89 ALA A N 1
ATOM 671 C CA . ALA A 1 89 ? -8.945 5.567 0.875 1.00 98.62 89 ALA A CA 1
ATOM 672 C C . ALA A 1 89 ? -10.294 5.784 0.167 1.00 98.62 89 ALA A C 1
ATOM 674 O O . ALA A 1 89 ? -11.309 6.028 0.827 1.00 98.62 89 ALA A O 1
ATOM 675 N N . HIS A 1 90 ? -10.333 5.633 -1.159 1.00 97.88 90 HIS A N 1
ATOM 676 C CA . HIS A 1 90 ? -11.585 5.606 -1.914 1.00 97.88 90 HIS A CA 1
ATOM 677 C C . HIS A 1 90 ? -12.423 4.364 -1.583 1.00 97.88 90 HIS A C 1
ATOM 679 O O . HIS A 1 90 ? -13.631 4.479 -1.372 1.00 97.88 90 HIS A O 1
ATOM 685 N N . ALA A 1 91 ? -11.797 3.188 -1.481 1.00 98.19 91 ALA A N 1
ATOM 686 C CA . ALA A 1 91 ? -12.491 1.927 -1.228 1.00 98.19 91 ALA A CA 1
ATOM 687 C C . ALA A 1 91 ? -13.154 1.847 0.160 1.00 98.19 91 ALA A C 1
ATOM 689 O O . ALA A 1 91 ? -14.263 1.322 0.279 1.00 98.19 91 ALA A O 1
ATOM 690 N N . VAL A 1 92 ? -12.506 2.372 1.208 1.00 98.38 92 VAL A N 1
ATOM 691 C CA . VAL A 1 92 ? -13.046 2.337 2.582 1.00 98.38 92 VAL A CA 1
ATOM 692 C C . VAL A 1 92 ? -14.173 3.353 2.821 1.00 98.38 92 VAL A C 1
ATOM 694 O O . VAL A 1 92 ? -14.938 3.200 3.779 1.00 98.38 92 VAL A O 1
ATOM 697 N N . GLY A 1 93 ? -14.305 4.360 1.950 1.00 96.62 93 GLY A N 1
ATOM 698 C CA . GLY A 1 93 ? -15.320 5.415 2.029 1.00 96.62 93 GLY A CA 1
ATOM 699 C C . GLY A 1 93 ? -15.073 6.451 3.136 1.00 96.62 93 GLY A C 1
ATOM 700 O O . GLY A 1 93 ? -14.090 6.392 3.868 1.00 96.62 93 GLY A O 1
ATOM 701 N N . GLU A 1 94 ? -15.987 7.415 3.277 1.00 96.12 94 GLU A N 1
ATOM 702 C CA . GLU A 1 94 ? -15.842 8.589 4.166 1.00 96.12 94 GLU A CA 1
ATOM 703 C C . GLU A 1 94 ? -15.687 8.245 5.655 1.00 96.12 94 GLU A C 1
ATOM 705 O O . GLU A 1 94 ? -14.968 8.909 6.404 1.00 96.12 94 GLU A O 1
ATOM 710 N N . THR A 1 95 ? -16.343 7.175 6.099 1.00 96.56 95 THR A N 1
ATOM 711 C CA . THR A 1 95 ? -16.273 6.713 7.492 1.00 96.56 95 THR A CA 1
ATOM 712 C C . THR A 1 95 ? -15.129 5.733 7.737 1.00 96.56 95 THR A C 1
ATOM 714 O O . THR A 1 95 ? -14.894 5.350 8.881 1.00 96.56 95 THR A O 1
ATOM 717 N N . GLY A 1 96 ? -14.464 5.268 6.678 1.00 98.44 96 GLY A N 1
ATOM 718 C CA . GLY A 1 96 ? -13.347 4.338 6.765 1.00 98.44 96 GLY A CA 1
ATOM 719 C C . GLY A 1 96 ? -12.042 5.028 7.148 1.00 98.44 96 GLY A C 1
ATOM 720 O O . GLY A 1 96 ? -11.980 6.252 7.227 1.00 98.44 96 GLY A O 1
ATOM 721 N N . ARG A 1 97 ? -10.994 4.253 7.419 1.00 98.81 97 ARG A N 1
ATOM 722 C CA . ARG A 1 97 ? -9.664 4.747 7.787 1.00 98.81 97 ARG A CA 1
ATOM 723 C C . ARG A 1 97 ? -8.574 3.917 7.124 1.00 98.81 97 ARG A C 1
ATOM 725 O O . ARG A 1 97 ? -8.683 2.692 7.049 1.00 98.81 97 ARG A O 1
ATOM 732 N N . VAL A 1 98 ? -7.511 4.587 6.701 1.00 98.94 98 VAL A N 1
ATOM 733 C CA . VAL A 1 98 ? -6.276 3.961 6.224 1.00 98.94 98 VAL A CA 1
ATOM 734 C C . VAL A 1 98 ? -5.132 4.443 7.104 1.00 98.94 98 VAL A C 1
ATOM 736 O O . VAL A 1 98 ? -4.978 5.642 7.313 1.00 98.94 98 VAL A O 1
ATOM 739 N N . VAL A 1 99 ? -4.334 3.518 7.624 1.00 98.94 99 VAL A N 1
ATOM 740 C CA . VAL A 1 99 ? -3.054 3.818 8.270 1.00 98.94 99 VAL A CA 1
ATOM 741 C C . VAL A 1 99 ? -1.965 3.293 7.351 1.00 98.94 99 VAL A C 1
ATOM 743 O O . VAL A 1 99 ? -1.987 2.118 6.997 1.00 98.94 99 VAL A O 1
ATOM 746 N N . THR A 1 100 ? -1.027 4.143 6.954 1.00 98.94 100 THR A N 1
ATOM 747 C CA . THR A 1 100 ? 0.082 3.770 6.072 1.00 98.94 100 THR A CA 1
ATOM 748 C C . THR A 1 100 ? 1.418 4.098 6.733 1.00 98.94 100 THR A C 1
ATOM 750 O O . THR A 1 100 ? 1.551 5.114 7.423 1.00 98.94 100 THR A O 1
ATOM 753 N N . LEU A 1 101 ? 2.377 3.181 6.603 1.00 98.81 101 LEU A N 1
ATOM 754 C CA . LEU A 1 101 ? 3.670 3.221 7.281 1.00 98.81 101 LEU A CA 1
ATOM 755 C C . LEU A 1 101 ? 4.774 3.522 6.263 1.00 98.81 101 LEU A C 1
ATOM 757 O O . LEU A 1 101 ? 5.052 2.687 5.400 1.00 98.81 101 LEU A O 1
ATOM 761 N N . GLU A 1 102 ? 5.427 4.672 6.402 1.00 98.56 102 GLU A N 1
ATOM 762 C CA . GLU A 1 102 ? 6.488 5.138 5.504 1.00 98.56 102 GLU A CA 1
ATOM 763 C C . GLU A 1 102 ? 7.802 5.310 6.261 1.00 98.56 102 GLU A C 1
ATOM 765 O O . GLU A 1 102 ? 7.829 5.899 7.337 1.00 98.56 102 GLU A O 1
ATOM 770 N N . LEU A 1 103 ? 8.911 4.838 5.693 1.00 98.06 103 LEU A N 1
ATOM 771 C CA . LEU A 1 103 ? 10.219 4.987 6.326 1.00 98.06 103 LEU A CA 1
ATOM 772 C C . LEU A 1 103 ? 10.764 6.409 6.162 1.00 98.06 103 LEU A C 1
ATOM 774 O O . LEU A 1 103 ? 11.298 6.978 7.113 1.00 98.06 103 LEU A O 1
ATOM 778 N N . GLU A 1 104 ? 10.642 6.963 4.956 1.00 98.25 104 GLU A N 1
ATOM 779 C CA . GLU A 1 104 ? 11.341 8.178 4.549 1.00 98.25 104 GLU A CA 1
ATOM 780 C C . GLU A 1 104 ? 10.417 9.399 4.600 1.00 98.25 104 GLU A C 1
ATOM 782 O O . GLU A 1 104 ? 9.390 9.459 3.922 1.00 98.25 104 GLU A O 1
ATOM 787 N N . GLU A 1 105 ? 10.809 10.435 5.346 1.00 98.38 105 GLU A N 1
ATOM 788 C CA . GLU A 1 105 ? 10.015 11.670 5.447 1.00 98.38 105 GLU A CA 1
ATOM 789 C C . GLU A 1 105 ? 9.819 12.352 4.079 1.00 98.38 105 GLU A C 1
ATOM 791 O O . GLU A 1 105 ? 8.768 12.940 3.833 1.00 98.38 105 GLU A O 1
ATOM 796 N N . SER A 1 106 ? 10.785 12.243 3.159 1.00 98.38 106 SER A N 1
ATOM 797 C CA . SER A 1 106 ? 10.660 12.788 1.799 1.00 98.38 106 SER A CA 1
ATOM 798 C C . SER A 1 106 ? 9.529 12.128 1.005 1.00 98.38 106 SER A C 1
ATOM 800 O O . SER A 1 106 ? 8.742 12.828 0.370 1.00 98.38 106 SER A O 1
ATOM 802 N N . ASN A 1 107 ? 9.396 10.802 1.087 1.00 98.56 107 ASN A N 1
ATOM 803 C CA . ASN A 1 107 ? 8.288 10.069 0.474 1.00 98.56 107 ASN A CA 1
ATOM 804 C C . ASN A 1 107 ? 6.966 10.421 1.161 1.00 98.56 107 ASN A C 1
ATOM 806 O O . ASN A 1 107 ? 5.982 10.730 0.493 1.00 98.56 107 ASN A O 1
ATOM 810 N N . ALA A 1 108 ? 6.956 10.459 2.497 1.00 98.75 108 ALA A N 1
ATOM 811 C CA . ALA A 1 108 ? 5.769 10.810 3.268 1.00 98.75 108 ALA A CA 1
ATOM 812 C C . ALA A 1 108 ? 5.254 12.219 2.933 1.00 98.75 108 ALA A C 1
ATOM 814 O O . ALA A 1 108 ? 4.044 12.434 2.871 1.00 98.75 108 ALA A O 1
ATOM 815 N N . ALA A 1 109 ? 6.146 13.182 2.686 1.00 98.75 109 ALA A N 1
ATOM 816 C CA . ALA A 1 109 ? 5.778 14.524 2.246 1.00 98.75 109 ALA A CA 1
ATOM 817 C C . ALA A 1 109 ? 5.079 14.512 0.874 1.00 98.75 109 ALA A C 1
ATOM 819 O O . ALA A 1 109 ? 4.023 15.133 0.732 1.00 98.75 109 ALA A O 1
ATOM 820 N N . ILE A 1 110 ? 5.612 13.759 -0.098 1.00 98.69 110 ILE A N 1
ATOM 821 C CA . ILE A 1 110 ? 4.986 13.566 -1.418 1.00 98.69 110 ILE A CA 1
ATOM 822 C C . ILE A 1 110 ? 3.612 12.899 -1.259 1.00 98.69 110 ILE A C 1
ATOM 824 O O . ILE A 1 110 ? 2.612 13.402 -1.773 1.00 98.69 110 ILE A O 1
ATOM 828 N N . ALA A 1 111 ? 3.533 11.818 -0.479 1.00 98.75 111 ALA A N 1
ATOM 829 C CA . ALA A 1 111 ? 2.283 11.115 -0.218 1.00 98.75 111 ALA A CA 1
ATOM 830 C C . ALA A 1 111 ? 1.221 12.028 0.401 1.00 98.75 111 ALA A C 1
ATOM 832 O O . ALA A 1 111 ? 0.086 12.052 -0.067 1.00 98.75 111 ALA A O 1
ATOM 833 N N . ARG A 1 112 ? 1.566 12.829 1.417 1.00 98.88 112 ARG A N 1
ATOM 834 C CA . ARG A 1 112 ? 0.620 13.768 2.047 1.00 98.88 112 ARG A CA 1
ATOM 835 C C . ARG A 1 112 ? 0.070 14.791 1.055 1.00 98.88 112 ARG A C 1
ATOM 837 O O . ARG A 1 112 ? -1.124 15.087 1.104 1.00 98.88 112 ARG A O 1
ATOM 844 N N . GLU A 1 113 ? 0.901 15.300 0.151 1.00 98.75 113 GLU A N 1
ATOM 845 C CA . GLU A 1 113 ? 0.459 16.226 -0.895 1.00 98.75 113 GLU A CA 1
ATOM 846 C C . GLU A 1 113 ? -0.490 15.550 -1.896 1.00 98.75 113 GLU A C 1
ATOM 848 O O . GLU A 1 113 ? -1.538 16.107 -2.236 1.00 98.75 113 GLU A O 1
ATOM 853 N 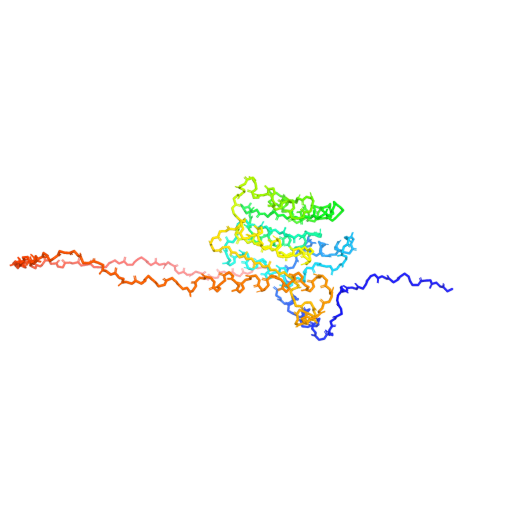N . ASN A 1 114 ? -0.195 14.315 -2.300 1.00 98.81 114 ASN A N 1
ATOM 854 C CA . ASN A 1 114 ? -1.074 13.537 -3.174 1.00 98.81 114 ASN A CA 1
ATOM 855 C C . ASN A 1 114 ? -2.410 13.199 -2.501 1.00 98.81 114 ASN A C 1
ATOM 857 O O . ASN A 1 114 ? -3.467 13.372 -3.105 1.00 98.81 114 ASN A O 1
ATOM 861 N N . LEU A 1 115 ? -2.392 12.809 -1.224 1.00 98.88 115 LEU A N 1
ATOM 862 C CA . LEU A 1 115 ? -3.596 12.557 -0.426 1.00 98.88 115 LEU A CA 1
ATOM 863 C C . LEU A 1 115 ? -4.470 13.815 -0.302 1.00 98.88 115 LEU A C 1
ATOM 865 O O . LEU A 1 115 ? -5.699 13.726 -0.361 1.00 98.88 115 LEU A O 1
ATOM 869 N N . ARG A 1 116 ? -3.842 14.991 -0.160 1.00 98.75 116 ARG A N 1
ATOM 870 C CA . ARG A 1 116 ? -4.535 16.286 -0.130 1.00 98.75 116 ARG A CA 1
ATOM 871 C C . ARG A 1 116 ? -5.181 16.587 -1.476 1.00 98.75 116 ARG A C 1
ATOM 873 O O . ARG A 1 116 ? -6.330 17.020 -1.514 1.00 98.75 116 ARG A O 1
ATOM 880 N N . ARG A 1 117 ? -4.460 16.344 -2.571 1.00 98.56 117 ARG A N 1
ATOM 881 C CA . ARG A 1 117 ? -4.958 16.526 -3.940 1.00 98.56 117 ARG A CA 1
ATOM 882 C C . ARG A 1 117 ? -6.133 15.596 -4.255 1.00 98.56 117 ARG A C 1
ATOM 884 O O . ARG A 1 117 ? -7.097 16.044 -4.861 1.00 98.56 117 ARG A O 1
ATOM 891 N N . ALA A 1 118 ? -6.077 14.356 -3.775 1.00 98.38 118 ALA A N 1
ATOM 892 C CA . ALA A 1 118 ? -7.150 13.367 -3.883 1.00 98.38 118 ALA A CA 1
ATOM 893 C C . ALA A 1 118 ? -8.334 13.626 -2.928 1.00 98.38 118 ALA A C 1
ATOM 895 O O . ALA A 1 118 ? -9.345 12.932 -2.995 1.00 98.38 118 ALA A O 1
ATOM 896 N N . GLY A 1 119 ? -8.228 14.602 -2.016 1.00 98.44 119 GLY A N 1
ATOM 897 C CA . GLY A 1 119 ? -9.301 14.939 -1.077 1.00 98.44 119 GLY A CA 1
ATOM 898 C C . GLY A 1 119 ? -9.584 13.854 -0.032 1.00 98.44 119 GLY A C 1
ATOM 899 O O . GLY A 1 119 ? -10.711 13.757 0.445 1.00 98.44 119 GLY A O 1
ATOM 900 N N . VAL A 1 120 ? -8.581 13.040 0.320 1.00 98.62 120 VAL A N 1
ATOM 901 C CA . VAL A 1 120 ? -8.720 11.907 1.259 1.00 98.62 120 VAL A CA 1
ATOM 902 C C . VAL A 1 120 ? -7.861 12.038 2.522 1.00 98.62 120 VAL A C 1
ATOM 904 O O . VAL A 1 120 ? -7.808 11.122 3.340 1.00 98.62 120 VAL A O 1
ATOM 907 N N . SER A 1 121 ? -7.176 13.168 2.724 1.00 98.50 121 SER A N 1
ATOM 908 C CA . SER A 1 121 ? -6.328 13.386 3.911 1.00 98.50 121 SER A CA 1
ATOM 909 C C . SER A 1 121 ? -7.070 13.252 5.245 1.00 98.50 121 SER A C 1
ATOM 911 O O . SER A 1 121 ? -6.452 12.961 6.260 1.00 98.50 121 SER A O 1
ATOM 913 N N . ASP A 1 122 ? -8.387 13.455 5.262 1.00 98.31 122 ASP A N 1
ATOM 914 C CA . ASP A 1 122 ? -9.246 13.357 6.448 1.00 98.31 122 ASP A CA 1
ATOM 915 C C . ASP A 1 122 ? -9.353 11.933 7.022 1.00 98.31 122 ASP A C 1
ATOM 917 O O . ASP A 1 122 ? -9.718 11.759 8.188 1.00 98.31 122 ASP A O 1
ATOM 921 N N . ARG A 1 123 ? -9.042 10.911 6.216 1.00 98.31 123 ARG A N 1
ATOM 922 C CA . ARG A 1 123 ? -9.189 9.495 6.589 1.00 98.31 123 ARG A CA 1
ATOM 923 C C . ARG A 1 123 ? -7.919 8.664 6.450 1.00 98.31 123 ARG A C 1
ATOM 925 O O . ARG A 1 123 ? -7.972 7.456 6.687 1.00 98.31 123 ARG A O 1
ATOM 932 N N . VAL A 1 124 ? -6.804 9.293 6.085 1.00 98.88 124 VAL A N 1
ATOM 933 C CA . VAL A 1 124 ? -5.506 8.633 5.932 1.00 98.88 124 VAL A CA 1
ATOM 934 C C . VAL A 1 124 ? -4.515 9.165 6.962 1.00 98.88 124 VAL A C 1
ATOM 936 O O . VAL A 1 124 ? -4.231 10.358 7.013 1.00 98.88 124 VAL A O 1
ATOM 939 N N . GLU A 1 125 ? -3.956 8.262 7.760 1.00 98.75 125 GLU A N 1
ATOM 940 C CA . GLU A 1 125 ? -2.869 8.537 8.696 1.00 98.75 125 GLU A CA 1
ATOM 941 C C . GLU A 1 125 ? -1.547 8.023 8.113 1.00 98.75 125 GLU A C 1
ATOM 943 O O . GLU A 1 125 ? -1.388 6.822 7.900 1.00 98.75 125 GLU A O 1
ATOM 948 N N . VAL A 1 126 ? -0.589 8.925 7.879 1.00 98.81 126 VAL A N 1
ATOM 949 C CA . VAL A 1 126 ? 0.775 8.579 7.439 1.00 98.81 126 VAL A CA 1
ATOM 950 C C . VAL A 1 126 ? 1.706 8.586 8.651 1.00 98.81 126 VAL A C 1
ATOM 952 O O . VAL A 1 126 ? 2.007 9.659 9.187 1.00 98.81 126 VAL A O 1
ATOM 955 N N . ARG A 1 127 ? 2.177 7.409 9.077 1.00 98.69 127 ARG A N 1
ATOM 956 C CA . ARG A 1 127 ? 3.161 7.261 10.161 1.00 98.69 127 ARG A CA 1
ATOM 957 C C . ARG A 1 127 ? 4.560 7.146 9.580 1.00 98.69 127 ARG A C 1
ATOM 959 O O . ARG A 1 127 ? 4.825 6.229 8.809 1.00 98.69 127 ARG A O 1
ATOM 966 N N . VAL A 1 128 ? 5.441 8.056 9.988 1.00 98.69 128 VAL A N 1
ATOM 967 C CA . VAL A 1 128 ? 6.834 8.067 9.532 1.00 98.69 128 VAL A CA 1
ATOM 968 C C . VAL A 1 128 ? 7.726 7.353 10.537 1.00 98.69 128 VAL A C 1
ATOM 970 O O . VAL A 1 128 ? 7.687 7.652 11.732 1.00 98.69 128 VAL A O 1
ATOM 973 N N . GLY A 1 129 ? 8.515 6.401 10.049 1.00 98.06 129 GLY A N 1
ATOM 974 C CA . GLY A 1 129 ? 9.426 5.578 10.832 1.00 98.06 129 GLY A CA 1
ATOM 975 C C . GLY A 1 129 ? 9.537 4.157 10.285 1.00 98.06 129 GLY A C 1
ATOM 976 O O . GLY A 1 129 ? 8.871 3.768 9.327 1.00 98.06 129 GLY A O 1
ATOM 977 N N . ALA A 1 130 ? 10.390 3.344 10.908 1.00 97.81 130 ALA A N 1
ATOM 978 C CA . ALA A 1 130 ? 10.507 1.945 10.522 1.00 97.81 130 ALA A CA 1
ATOM 979 C C . ALA A 1 130 ? 9.159 1.232 10.704 1.00 97.81 130 ALA A C 1
ATOM 981 O O . ALA A 1 130 ? 8.607 1.195 11.803 1.00 97.81 130 ALA A O 1
ATOM 982 N N . ALA A 1 131 ? 8.654 0.604 9.640 1.00 97.62 131 ALA A N 1
ATOM 983 C CA . ALA A 1 131 ? 7.319 0.007 9.653 1.00 97.62 131 ALA A CA 1
ATOM 984 C C . ALA A 1 131 ? 7.147 -1.074 10.742 1.00 97.62 131 ALA A C 1
ATOM 986 O O . ALA A 1 131 ? 6.050 -1.267 11.259 1.00 97.62 131 ALA A O 1
ATOM 987 N N . ALA A 1 132 ? 8.233 -1.755 11.132 1.00 96.19 132 ALA A N 1
ATOM 988 C CA . ALA A 1 132 ? 8.219 -2.713 12.238 1.00 96.19 132 ALA A CA 1
ATOM 989 C C . ALA A 1 132 ? 7.955 -2.033 13.593 1.00 96.19 132 ALA A C 1
ATOM 991 O O . ALA A 1 132 ? 7.167 -2.546 14.384 1.00 96.19 132 ALA A O 1
ATOM 992 N N . ASP A 1 133 ? 8.563 -0.871 13.829 1.00 98.00 133 ASP A N 1
ATOM 993 C CA . ASP A 1 133 ? 8.406 -0.112 15.070 1.00 98.00 133 ASP A CA 1
ATOM 994 C C . ASP A 1 133 ? 7.026 0.551 15.119 1.00 98.00 133 ASP A C 1
ATOM 996 O O . ASP A 1 133 ? 6.342 0.500 16.139 1.00 98.00 133 ASP A O 1
ATOM 1000 N N . SER A 1 134 ? 6.558 1.103 13.994 1.00 98.25 134 SER A N 1
ATOM 1001 C CA . SER A 1 134 ? 5.202 1.655 13.904 1.00 98.25 134 SER A CA 1
ATOM 1002 C C . SER A 1 134 ? 4.124 0.586 14.107 1.00 98.25 134 SER A C 1
ATOM 1004 O O . SER A 1 134 ? 3.118 0.857 14.763 1.00 98.25 134 SER A O 1
ATOM 1006 N N . ALA A 1 135 ? 4.327 -0.629 13.587 1.00 98.38 135 ALA A N 1
ATOM 1007 C CA . ALA A 1 135 ? 3.421 -1.750 13.824 1.00 98.38 135 ALA A CA 1
ATOM 1008 C C . ALA A 1 135 ? 3.459 -2.232 15.282 1.00 98.38 135 ALA A C 1
ATOM 1010 O O . ALA A 1 135 ? 2.404 -2.514 15.844 1.00 98.38 135 ALA A O 1
ATOM 1011 N N . ALA A 1 136 ? 4.637 -2.271 15.915 1.00 98.19 136 ALA A N 1
ATOM 1012 C CA . ALA A 1 136 ? 4.756 -2.575 17.341 1.00 98.19 136 ALA A CA 1
ATOM 1013 C C . ALA A 1 136 ? 3.994 -1.554 18.201 1.00 98.19 136 ALA A C 1
ATOM 1015 O O . ALA A 1 136 ? 3.206 -1.948 19.054 1.00 98.19 136 ALA A O 1
ATOM 1016 N N . ALA A 1 137 ? 4.123 -0.258 17.902 1.00 98.50 137 ALA A N 1
ATOM 1017 C CA . ALA A 1 137 ? 3.362 0.786 18.587 1.00 98.50 137 ALA A CA 1
ATOM 1018 C C . ALA A 1 137 ? 1.840 0.604 18.428 1.00 98.50 137 ALA A C 1
ATOM 1020 O O . ALA A 1 137 ? 1.103 0.722 19.399 1.00 98.50 137 ALA A O 1
ATOM 1021 N N . LEU A 1 138 ? 1.353 0.244 17.230 1.00 98.62 138 LEU A N 1
ATOM 1022 C CA . LEU A 1 138 ? -0.074 -0.050 17.012 1.00 98.62 138 LEU A CA 1
ATOM 1023 C C . LEU A 1 138 ? -0.579 -1.220 17.879 1.00 98.62 138 LEU A C 1
ATOM 1025 O O . LEU A 1 138 ? -1.725 -1.181 18.342 1.00 98.62 138 LEU A O 1
ATOM 1029 N N . ILE A 1 139 ? 0.259 -2.246 18.078 1.00 98.44 139 ILE A N 1
ATOM 1030 C CA . ILE A 1 139 ? -0.034 -3.410 18.931 1.00 98.44 139 ILE A CA 1
ATOM 1031 C C . ILE A 1 139 ? -0.071 -2.987 20.403 1.00 98.44 139 ILE A C 1
ATOM 1033 O O . ILE A 1 139 ? -1.039 -3.298 21.102 1.00 98.44 139 ILE A O 1
ATOM 1037 N N . ASP A 1 140 ? 0.941 -2.246 20.856 1.00 98.38 140 ASP A N 1
ATOM 1038 C CA . ASP A 1 140 ? 1.050 -1.757 22.234 1.00 98.38 140 ASP A CA 1
ATOM 1039 C C . ASP A 1 140 ? -0.124 -0.836 22.605 1.00 98.38 140 ASP A C 1
ATOM 1041 O O . ASP A 1 140 ? -0.713 -0.977 23.682 1.00 98.38 140 ASP A O 1
ATOM 1045 N N . ASP A 1 141 ? -0.541 0.023 21.671 1.00 98.06 141 ASP A N 1
ATOM 1046 C CA . ASP A 1 141 ? -1.703 0.911 21.799 1.00 98.06 141 ASP A CA 1
ATOM 1047 C C . ASP A 1 141 ? -3.046 0.158 21.784 1.00 98.06 141 ASP A C 1
ATOM 1049 O O . ASP A 1 141 ? -4.097 0.751 22.037 1.00 98.06 141 ASP A O 1
ATOM 1053 N N . ARG A 1 142 ? -3.040 -1.150 21.485 1.00 96.88 142 ARG A N 1
ATOM 1054 C CA . ARG A 1 142 ? -4.240 -1.986 21.310 1.00 96.88 142 ARG A CA 1
ATOM 1055 C C . ARG A 1 142 ? -5.227 -1.368 20.324 1.00 96.88 142 ARG A C 1
ATOM 1057 O O . ARG A 1 142 ? -6.436 -1.326 20.574 1.00 96.88 142 ARG A O 1
ATOM 1064 N N . THR A 1 143 ? -4.693 -0.876 19.209 1.00 97.25 143 THR A N 1
ATOM 1065 C CA . THR A 1 143 ? -5.495 -0.265 18.149 1.00 97.25 143 THR A CA 1
ATOM 1066 C C . THR A 1 143 ? -6.575 -1.237 17.670 1.00 97.25 143 THR A C 1
ATOM 1068 O O . THR A 1 143 ? -6.367 -2.450 17.615 1.00 97.25 143 THR A O 1
ATOM 1071 N N . GLU A 1 144 ? -7.746 -0.704 17.317 1.00 97.69 144 GLU A N 1
ATOM 1072 C CA . GLU A 1 144 ? -8.825 -1.504 16.739 1.00 97.69 144 GLU A CA 1
ATOM 1073 C C . GLU A 1 144 ? -8.321 -2.294 15.510 1.00 97.69 144 GLU A C 1
ATOM 1075 O O . GLU A 1 144 ? -7.670 -1.696 14.641 1.00 97.69 144 GLU A O 1
ATOM 1080 N N . PRO A 1 145 ? -8.642 -3.601 15.402 1.00 98.50 145 PRO A N 1
ATOM 1081 C CA . PRO A 1 145 ? -8.137 -4.453 14.333 1.00 98.50 145 PRO A CA 1
ATOM 1082 C C . PRO A 1 145 ? -8.417 -3.911 12.931 1.00 98.50 145 PRO A C 1
ATOM 1084 O O . PRO A 1 145 ? -9.458 -3.305 12.671 1.00 98.50 145 PRO A O 1
ATOM 1087 N N . PHE A 1 146 ? -7.506 -4.192 12.009 1.00 98.88 146 PHE A N 1
ATOM 1088 C CA . PHE A 1 146 ? -7.665 -3.868 10.599 1.00 98.88 146 PHE A CA 1
ATOM 1089 C C . PHE A 1 146 ? -8.435 -4.969 9.868 1.00 98.88 146 PHE A C 1
ATOM 1091 O O . PHE A 1 146 ? -8.270 -6.166 10.125 1.00 98.88 146 PHE A O 1
ATOM 1098 N N . ASP A 1 147 ? -9.284 -4.559 8.933 1.00 98.81 147 ASP A N 1
ATOM 1099 C CA . ASP A 1 147 ? -10.049 -5.459 8.069 1.00 98.81 147 ASP A CA 1
ATOM 1100 C C . ASP A 1 147 ? -9.209 -5.936 6.884 1.00 98.81 147 ASP A C 1
ATOM 1102 O O . ASP A 1 147 ? -9.395 -7.048 6.393 1.00 98.81 147 ASP A O 1
ATOM 1106 N N . LEU A 1 148 ? -8.269 -5.101 6.437 1.00 98.88 148 LEU A N 1
ATOM 1107 C CA . LEU A 1 148 ? -7.332 -5.421 5.372 1.00 98.88 148 LEU A CA 1
ATOM 1108 C C . LEU A 1 148 ? -5.931 -4.920 5.726 1.00 98.88 148 LEU A C 1
ATOM 1110 O O . LEU A 1 148 ? -5.771 -3.804 6.217 1.00 98.88 148 LEU A O 1
ATOM 1114 N N . VAL A 1 149 ? -4.919 -5.740 5.451 1.00 98.88 149 VAL A N 1
ATOM 1115 C CA . VAL A 1 149 ? -3.509 -5.359 5.554 1.00 98.88 149 VAL A CA 1
ATOM 1116 C C . VAL A 1 149 ? -2.813 -5.573 4.213 1.00 98.88 149 VAL A C 1
ATOM 1118 O O . VAL A 1 149 ? -2.861 -6.675 3.666 1.00 98.88 149 VAL A O 1
ATOM 1121 N N . PHE A 1 150 ? -2.146 -4.540 3.706 1.00 98.88 150 PHE A N 1
ATOM 1122 C CA . PHE A 1 150 ? -1.302 -4.594 2.516 1.00 98.88 150 PHE A CA 1
ATOM 1123 C C . PHE A 1 150 ? 0.172 -4.482 2.915 1.00 98.88 150 PHE A C 1
ATOM 1125 O O . PHE A 1 150 ? 0.562 -3.541 3.602 1.00 98.88 150 PHE A O 1
ATOM 1132 N N . ILE A 1 151 ? 0.990 -5.465 2.534 1.00 98.69 151 ILE A N 1
ATOM 1133 C CA . ILE A 1 151 ? 2.418 -5.515 2.860 1.00 98.69 151 ILE A CA 1
ATOM 1134 C C . ILE A 1 151 ? 3.238 -5.323 1.585 1.00 98.69 151 ILE A C 1
ATOM 1136 O O . ILE A 1 151 ? 3.383 -6.266 0.800 1.00 98.69 151 ILE A O 1
ATOM 1140 N N . ASP A 1 152 ? 3.819 -4.131 1.425 1.00 96.81 152 ASP A N 1
ATOM 1141 C CA . ASP A 1 152 ? 4.644 -3.771 0.268 1.00 96.81 152 ASP A CA 1
ATOM 1142 C C . ASP A 1 152 ? 5.922 -2.969 0.609 1.00 96.81 152 ASP A C 1
ATOM 1144 O O . ASP A 1 152 ? 6.559 -2.369 -0.248 1.00 96.81 152 ASP A O 1
ATOM 1148 N N . ALA A 1 153 ? 6.405 -3.054 1.848 1.00 94.75 153 ALA A N 1
ATOM 1149 C CA . ALA A 1 153 ? 7.661 -2.429 2.272 1.00 94.75 153 ALA A CA 1
ATOM 1150 C C . ALA A 1 153 ? 8.907 -3.259 1.869 1.00 94.75 153 ALA A C 1
ATOM 1152 O O . ALA A 1 153 ? 8.926 -3.962 0.847 1.00 94.75 153 ALA A O 1
ATOM 1153 N N . ASP A 1 154 ? 9.984 -3.203 2.662 1.00 95.19 154 ASP A N 1
ATOM 1154 C CA . ASP A 1 154 ? 11.189 -3.977 2.390 1.00 95.19 154 ASP A CA 1
ATOM 1155 C C . ASP A 1 154 ? 10.972 -5.485 2.612 1.00 95.19 154 ASP A C 1
ATOM 1157 O O . ASP A 1 154 ? 10.521 -5.971 3.650 1.00 95.19 154 ASP A O 1
ATOM 1161 N N . LYS A 1 155 ? 11.314 -6.265 1.586 1.00 95.25 155 LYS A N 1
ATOM 1162 C CA . LYS A 1 155 ? 10.998 -7.698 1.542 1.00 95.25 155 LYS A CA 1
ATOM 1163 C C . LYS A 1 155 ? 11.735 -8.563 2.581 1.00 95.25 155 LYS A C 1
ATOM 1165 O O . LYS A 1 155 ? 11.149 -9.571 2.986 1.00 95.25 155 LYS A O 1
ATOM 1170 N N . PRO A 1 156 ? 12.967 -8.240 3.038 1.00 96.62 156 PRO A N 1
ATOM 1171 C CA . PRO A 1 156 ? 13.619 -8.985 4.117 1.00 96.62 156 PRO A CA 1
ATOM 1172 C C . PRO A 1 156 ? 12.791 -9.027 5.409 1.00 96.62 156 PRO A C 1
ATOM 1174 O O . PRO A 1 156 ? 12.776 -10.057 6.084 1.00 96.62 156 PRO A O 1
ATOM 1177 N N . ASN A 1 157 ? 12.055 -7.954 5.721 1.00 96.81 157 ASN A N 1
ATOM 1178 C CA . ASN A 1 157 ? 11.210 -7.874 6.911 1.00 96.81 157 ASN A CA 1
ATOM 1179 C C . ASN A 1 157 ? 9.794 -8.452 6.734 1.00 96.81 157 ASN A C 1
ATOM 1181 O O . ASN A 1 157 ? 9.060 -8.529 7.720 1.00 96.81 157 ASN A O 1
ATOM 1185 N N . ASN A 1 158 ? 9.418 -8.963 5.554 1.00 96.69 158 ASN A N 1
ATOM 1186 C CA . ASN A 1 158 ? 8.093 -9.561 5.318 1.00 96.69 158 ASN A CA 1
ATOM 1187 C C . ASN A 1 158 ? 7.627 -10.558 6.406 1.00 96.69 158 ASN A C 1
ATOM 1189 O O . ASN A 1 158 ? 6.455 -10.501 6.779 1.00 96.69 158 ASN A O 1
ATOM 1193 N N . PRO A 1 159 ? 8.473 -11.452 6.967 1.00 96.44 159 PRO A N 1
ATOM 1194 C CA . PRO A 1 159 ? 8.051 -12.332 8.060 1.00 96.44 159 PRO A CA 1
ATOM 1195 C C . PRO A 1 159 ? 7.639 -11.583 9.334 1.00 96.44 159 PRO A C 1
ATOM 1197 O O . PRO A 1 159 ? 6.704 -12.007 10.010 1.00 96.44 159 PRO A O 1
ATOM 1200 N N . ARG A 1 160 ? 8.318 -10.473 9.655 1.00 96.56 160 ARG A N 1
ATOM 1201 C CA . ARG A 1 160 ? 7.986 -9.620 10.805 1.00 96.56 160 ARG A CA 1
ATOM 1202 C C . ARG A 1 160 ? 6.687 -8.863 10.557 1.00 96.56 160 ARG A C 1
ATOM 1204 O O . ARG A 1 160 ? 5.831 -8.842 11.433 1.00 96.56 160 ARG A O 1
ATOM 1211 N N . TYR A 1 161 ? 6.509 -8.326 9.352 1.00 98.19 161 TYR A N 1
ATOM 1212 C CA . TYR A 1 161 ? 5.272 -7.641 8.970 1.00 98.19 161 TYR A CA 1
ATOM 1213 C C . TYR A 1 161 ? 4.072 -8.576 8.975 1.00 98.19 161 TYR A C 1
ATOM 1215 O O . TYR A 1 161 ? 3.027 -8.209 9.494 1.00 98.19 161 TYR A O 1
ATOM 1223 N N . LEU A 1 162 ? 4.223 -9.809 8.483 1.00 97.88 162 LEU A N 1
ATOM 1224 C CA . LEU A 1 162 ? 3.148 -10.793 8.548 1.00 97.88 162 LEU A CA 1
ATOM 1225 C C . LEU A 1 162 ? 2.791 -11.154 9.996 1.00 97.88 162 LEU A C 1
ATOM 1227 O O . LEU A 1 162 ? 1.611 -11.270 10.307 1.00 97.88 162 LEU A O 1
ATOM 1231 N N . ALA A 1 163 ? 3.781 -11.319 10.877 1.00 97.06 163 ALA A N 1
ATOM 1232 C CA . ALA A 1 163 ? 3.520 -11.580 12.292 1.00 97.06 163 ALA A CA 1
ATOM 1233 C C . ALA A 1 163 ? 2.734 -10.426 12.938 1.00 97.06 163 ALA A C 1
ATOM 1235 O O . ALA A 1 163 ? 1.677 -10.666 13.515 1.00 97.06 163 ALA A O 1
ATOM 1236 N N . ALA A 1 164 ? 3.178 -9.180 12.744 1.00 98.25 164 ALA A N 1
ATOM 1237 C CA . ALA A 1 164 ? 2.470 -8.004 13.245 1.00 98.25 164 ALA A CA 1
ATOM 1238 C C . ALA A 1 164 ? 1.060 -7.872 12.641 1.00 98.25 164 ALA A C 1
ATOM 1240 O O . ALA A 1 164 ? 0.098 -7.619 13.359 1.00 98.25 164 ALA A O 1
ATOM 1241 N N . ALA A 1 165 ? 0.904 -8.118 11.336 1.00 98.31 165 ALA A N 1
ATOM 1242 C CA . ALA A 1 165 ? -0.394 -8.115 10.667 1.00 98.31 165 ALA A CA 1
ATOM 1243 C C . ALA A 1 165 ? -1.350 -9.156 11.266 1.00 98.31 165 ALA A C 1
ATOM 1245 O O . ALA A 1 165 ? -2.532 -8.874 11.431 1.00 98.31 165 ALA A O 1
ATOM 1246 N N . MET A 1 166 ? -0.861 -10.344 11.633 1.00 97.56 166 MET A N 1
ATOM 1247 C CA . MET A 1 166 ? -1.679 -11.367 12.293 1.00 97.56 166 MET A CA 1
ATOM 1248 C C . MET A 1 166 ? -2.148 -10.953 13.697 1.00 97.56 166 MET A C 1
ATOM 1250 O O . MET A 1 166 ? -3.208 -11.405 14.121 1.00 97.56 166 MET A O 1
ATOM 1254 N N . GLU A 1 167 ? -1.396 -10.110 14.407 1.00 98.31 167 GLU A N 1
ATOM 1255 C CA . GLU A 1 167 ? -1.794 -9.555 15.712 1.00 98.31 167 GLU A CA 1
ATOM 1256 C C . GLU A 1 167 ? -2.736 -8.350 15.577 1.00 98.31 167 GLU A C 1
ATOM 1258 O O . GLU A 1 167 ? -3.640 -8.168 16.389 1.00 98.31 167 GLU A O 1
ATOM 1263 N N . LEU A 1 168 ? -2.561 -7.558 14.518 1.00 98.69 168 LEU A N 1
ATOM 1264 C CA . LEU A 1 168 ? -3.339 -6.352 14.219 1.00 98.69 168 LEU A CA 1
ATOM 1265 C C . LEU A 1 168 ? -4.628 -6.628 13.427 1.00 98.69 168 LEU A C 1
ATOM 1267 O O . LEU A 1 168 ? -5.322 -5.693 13.028 1.00 98.69 168 LEU A O 1
ATOM 1271 N N . THR A 1 169 ? -4.965 -7.891 13.174 1.00 98.62 169 THR A N 1
ATOM 1272 C CA . THR A 1 169 ? -6.161 -8.300 12.420 1.00 98.62 169 THR A CA 1
ATOM 1273 C C . THR A 1 169 ? -7.112 -9.143 13.263 1.00 98.62 169 THR A C 1
ATOM 1275 O O . THR A 1 169 ? -6.835 -9.509 14.404 1.00 98.62 169 THR A O 1
ATOM 1278 N N . ARG A 1 170 ? -8.286 -9.445 12.701 1.00 97.50 170 ARG A N 1
ATOM 1279 C CA . ARG A 1 170 ? -9.317 -10.288 13.313 1.00 97.50 170 ARG A CA 1
ATOM 1280 C C . ARG A 1 170 ? -9.708 -11.435 12.375 1.00 97.50 170 ARG A C 1
ATOM 1282 O O . ARG A 1 170 ? -9.425 -11.377 11.179 1.00 97.50 170 ARG A O 1
ATOM 1289 N N . PRO A 1 171 ? -10.384 -12.490 12.868 1.00 97.56 171 PRO A N 1
ATOM 1290 C CA . PRO A 1 171 ? -10.975 -13.4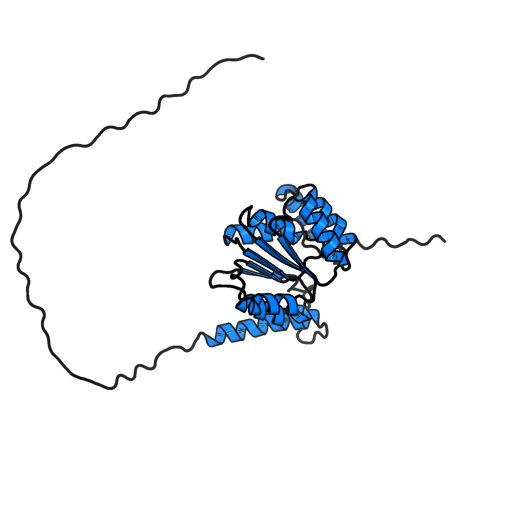89 11.985 1.00 97.56 171 PRO A CA 1
ATOM 1291 C C . PRO A 1 171 ? -11.864 -12.828 10.922 1.00 97.56 171 PRO A C 1
ATOM 1293 O O . PRO A 1 171 ? -12.764 -12.063 11.260 1.00 97.56 171 PRO A O 1
ATOM 1296 N N . GLY A 1 172 ? -11.599 -13.132 9.651 1.00 96.56 172 GLY A N 1
ATOM 1297 C CA . GLY A 1 172 ? -12.277 -12.522 8.503 1.00 96.56 172 GLY A CA 1
ATOM 1298 C C . GLY A 1 172 ? -11.491 -11.404 7.811 1.00 96.56 172 GLY A C 1
ATOM 1299 O O . GLY A 1 172 ? -11.858 -11.047 6.697 1.00 96.56 172 GLY A O 1
ATOM 1300 N N . SER A 1 173 ? -10.406 -10.899 8.409 1.00 98.44 173 SER A N 1
ATOM 1301 C CA . SER A 1 173 ? -9.532 -9.919 7.755 1.00 98.44 173 SER A CA 1
ATOM 1302 C C . SER A 1 173 ? -8.772 -10.513 6.561 1.00 98.44 173 SER A C 1
ATOM 1304 O O . SER A 1 173 ? -8.455 -11.707 6.533 1.00 98.44 173 SER A O 1
ATOM 1306 N N . LEU A 1 174 ? -8.426 -9.655 5.600 1.00 98.56 174 LEU A N 1
ATOM 1307 C CA . LEU A 1 174 ? -7.626 -9.989 4.421 1.00 98.56 174 LEU A CA 1
ATOM 1308 C C . LEU A 1 174 ? -6.182 -9.484 4.578 1.00 98.56 174 LEU A C 1
ATOM 1310 O O . LEU A 1 174 ? -5.964 -8.336 4.944 1.00 98.56 174 LEU A O 1
ATOM 1314 N N . ILE A 1 175 ? -5.187 -10.318 4.262 1.00 98.56 175 ILE A N 1
ATOM 1315 C CA . ILE A 1 175 ? -3.775 -9.907 4.196 1.00 98.56 175 ILE A CA 1
ATOM 1316 C C . ILE A 1 175 ? -3.271 -10.136 2.771 1.00 98.56 175 ILE A C 1
ATOM 1318 O O . ILE A 1 175 ? -3.326 -11.260 2.268 1.00 98.56 175 ILE A O 1
ATOM 1322 N N . VAL A 1 176 ? -2.764 -9.081 2.138 1.00 98.56 176 VAL A N 1
ATOM 1323 C CA . VAL A 1 176 ? -2.178 -9.093 0.792 1.00 98.56 176 VAL A CA 1
ATOM 1324 C C . VAL A 1 176 ? -0.696 -8.736 0.904 1.00 98.56 176 VAL A C 1
ATOM 1326 O O . VAL A 1 176 ? -0.340 -7.784 1.591 1.00 98.56 176 VAL A O 1
ATOM 1329 N N . ILE A 1 177 ? 0.177 -9.507 0.252 1.00 98.06 177 ILE A N 1
ATOM 1330 C CA . ILE A 1 177 ? 1.633 -9.290 0.263 1.00 98.06 177 ILE A CA 1
ATOM 1331 C C . ILE A 1 177 ? 2.110 -9.193 -1.181 1.00 98.06 177 ILE A C 1
ATOM 1333 O O . ILE A 1 177 ? 1.946 -10.160 -1.931 1.00 98.06 177 ILE A O 1
ATOM 1337 N N . ASP A 1 178 ? 2.710 -8.065 -1.558 1.00 96.94 178 ASP A N 1
ATOM 1338 C CA . ASP A 1 178 ? 3.116 -7.823 -2.942 1.00 96.94 178 ASP A CA 1
ATOM 1339 C C . ASP A 1 178 ? 4.579 -8.206 -3.238 1.00 96.94 178 ASP A C 1
ATOM 1341 O O . ASP A 1 178 ? 5.427 -8.437 -2.367 1.00 96.94 178 ASP A O 1
ATOM 1345 N N . ASN A 1 179 ? 4.846 -8.346 -4.534 1.00 94.69 179 ASN A N 1
ATOM 1346 C CA . ASN A 1 179 ? 6.090 -8.716 -5.172 1.00 94.69 179 ASN A CA 1
ATOM 1347 C C . ASN A 1 179 ? 6.676 -10.035 -4.650 1.00 94.69 179 ASN A C 1
ATOM 1349 O O . ASN A 1 179 ? 7.883 -10.151 -4.456 1.00 94.69 179 ASN A O 1
ATOM 1353 N N . VAL A 1 180 ? 5.856 -11.062 -4.438 1.00 96.31 180 VAL A N 1
ATOM 1354 C CA . VAL A 1 180 ? 6.333 -12.348 -3.897 1.00 96.31 180 VAL A CA 1
ATOM 1355 C C . VAL A 1 180 ? 6.991 -13.264 -4.943 1.00 96.31 180 VAL A C 1
ATOM 1357 O O . VAL A 1 180 ? 7.738 -14.170 -4.592 1.00 96.31 180 VAL A O 1
ATOM 1360 N N . VAL A 1 181 ? 6.766 -13.041 -6.241 1.00 95.06 181 VAL A N 1
ATOM 1361 C CA . VAL A 1 181 ? 7.311 -13.907 -7.313 1.00 95.06 181 VAL A CA 1
ATOM 1362 C C . VAL A 1 181 ? 8.793 -13.609 -7.594 1.00 95.06 181 VAL A C 1
ATOM 1364 O O . VAL A 1 181 ? 9.569 -14.521 -7.878 1.00 95.06 181 VAL A O 1
ATOM 1367 N N . ARG A 1 182 ? 9.203 -12.335 -7.488 1.00 93.69 182 ARG A N 1
ATOM 1368 C CA . ARG A 1 182 ? 10.586 -11.857 -7.709 1.00 93.69 182 ARG A CA 1
ATOM 1369 C C . ARG A 1 182 ? 11.197 -12.325 -9.042 1.00 93.69 182 ARG A C 1
ATOM 1371 O O . ARG A 1 182 ? 12.276 -12.905 -9.042 1.00 93.69 182 ARG A O 1
ATOM 1378 N N . ASN A 1 183 ? 10.510 -12.118 -10.168 1.00 92.31 183 ASN A N 1
ATOM 1379 C CA . ASN A 1 183 ? 10.951 -12.584 -11.499 1.00 92.31 183 ASN A CA 1
ATOM 1380 C C . ASN A 1 183 ? 11.286 -14.090 -11.540 1.00 92.31 183 ASN A C 1
ATOM 1382 O O . ASN A 1 183 ? 12.217 -14.520 -12.211 1.00 92.31 183 ASN A O 1
ATOM 1386 N N . GLY A 1 184 ? 10.557 -14.894 -10.760 1.00 94.06 184 GLY A N 1
ATOM 1387 C CA . GLY A 1 184 ? 10.779 -16.334 -10.623 1.00 94.06 184 GLY A CA 1
ATOM 1388 C C . GLY A 1 184 ? 11.847 -16.718 -9.595 1.00 94.06 184 GLY A C 1
ATOM 1389 O O . GLY A 1 184 ? 11.872 -17.866 -9.163 1.00 94.06 184 GLY A O 1
ATOM 1390 N N . ALA A 1 185 ? 12.669 -15.782 -9.109 1.00 95.06 185 ALA A N 1
ATOM 1391 C CA . ALA A 1 185 ? 13.752 -16.077 -8.167 1.00 95.06 185 ALA A CA 1
ATOM 1392 C C . ALA A 1 185 ? 13.258 -16.677 -6.838 1.00 95.06 185 ALA A C 1
ATOM 1394 O O . ALA A 1 185 ? 14.014 -17.361 -6.153 1.00 95.06 185 ALA A O 1
ATOM 1395 N N . VAL A 1 186 ? 11.978 -16.496 -6.482 1.00 96.19 186 VAL A N 1
ATOM 1396 C CA . VAL A 1 186 ? 11.385 -17.119 -5.287 1.00 96.19 186 VAL A CA 1
ATOM 1397 C C . VAL A 1 186 ? 11.487 -18.646 -5.285 1.00 96.19 186 VAL A C 1
ATOM 1399 O O . VAL A 1 186 ? 11.491 -19.246 -4.208 1.00 96.19 186 VAL A O 1
ATOM 1402 N N . THR A 1 187 ? 11.592 -19.300 -6.448 1.00 96.06 187 THR A N 1
ATOM 1403 C CA . THR A 1 187 ? 11.733 -20.762 -6.525 1.00 96.06 187 THR A CA 1
ATOM 1404 C C . THR A 1 187 ? 13.154 -21.246 -6.258 1.00 96.06 187 THR A C 1
ATOM 1406 O O . THR A 1 187 ? 13.323 -22.403 -5.872 1.00 96.06 187 THR A O 1
ATOM 1409 N N . ASP A 1 188 ? 14.163 -20.383 -6.392 1.00 95.69 188 ASP A N 1
ATOM 1410 C CA . ASP A 1 188 ? 15.552 -20.732 -6.112 1.00 95.69 188 ASP A CA 1
ATOM 1411 C C . ASP A 1 188 ? 15.778 -20.879 -4.598 1.00 95.69 188 ASP A C 1
ATOM 1413 O O . ASP A 1 188 ? 15.657 -19.939 -3.808 1.00 95.69 188 ASP A O 1
ATOM 1417 N N . ALA A 1 189 ? 16.091 -22.102 -4.170 1.00 93.69 189 ALA A N 1
ATOM 1418 C CA . ALA A 1 189 ? 16.346 -22.395 -2.769 1.00 93.69 189 ALA A CA 1
ATOM 1419 C C . ALA A 1 189 ? 17.708 -21.908 -2.269 1.00 93.69 189 ALA A C 1
ATOM 1421 O O . ALA A 1 189 ? 17.844 -21.752 -1.055 1.00 93.69 189 ALA A O 1
ATOM 1422 N N . ALA A 1 190 ? 18.658 -21.671 -3.174 1.00 95.75 190 ALA A N 1
ATOM 1423 C CA . ALA A 1 190 ? 20.017 -21.239 -2.879 1.00 95.75 190 ALA A CA 1
ATOM 1424 C C . ALA A 1 190 ? 20.214 -19.720 -3.026 1.00 95.75 190 ALA A C 1
ATOM 1426 O O . ALA A 1 190 ? 21.322 -19.233 -2.809 1.00 95.75 190 ALA A O 1
ATOM 1427 N N . SER A 1 191 ? 19.157 -18.969 -3.359 1.00 96.19 191 SER A N 1
ATOM 1428 C CA . SER A 1 191 ? 19.244 -17.524 -3.563 1.00 96.19 191 SER A CA 1
ATOM 1429 C C . SER A 1 191 ? 19.854 -16.804 -2.353 1.00 96.19 191 SER A C 1
ATOM 1431 O O . SER A 1 191 ? 19.375 -16.923 -1.218 1.00 96.19 191 SER A O 1
ATOM 1433 N N . ALA A 1 192 ? 20.900 -16.018 -2.611 1.00 96.38 192 ALA A N 1
ATOM 1434 C CA . ALA A 1 192 ? 21.546 -15.149 -1.630 1.00 96.38 192 ALA A CA 1
ATOM 1435 C C . ALA A 1 192 ? 20.866 -13.770 -1.508 1.00 96.38 192 ALA A C 1
ATOM 1437 O O . ALA A 1 192 ? 21.257 -12.977 -0.657 1.00 96.38 192 ALA A O 1
ATOM 1438 N N . ASP A 1 193 ? 19.858 -13.472 -2.340 1.00 97.25 193 ASP A N 1
ATOM 1439 C CA . ASP A 1 193 ? 19.140 -12.198 -2.289 1.00 97.25 193 ASP A CA 1
ATOM 1440 C C . ASP A 1 193 ? 18.262 -12.142 -1.022 1.00 97.25 193 ASP A C 1
ATOM 1442 O O . ASP A 1 193 ? 17.307 -12.924 -0.903 1.00 97.25 193 ASP A O 1
ATOM 1446 N N . PRO A 1 194 ? 18.518 -11.212 -0.082 1.00 97.12 194 PRO A N 1
ATOM 1447 C CA . PRO A 1 194 ? 17.761 -11.127 1.166 1.00 97.12 194 PRO A CA 1
ATOM 1448 C C . PRO A 1 194 ? 16.264 -10.867 0.933 1.00 97.12 194 PRO A C 1
ATOM 1450 O O . PRO A 1 194 ? 15.429 -11.287 1.735 1.00 97.12 194 PRO A O 1
ATOM 1453 N N . ARG A 1 195 ? 15.889 -10.245 -0.193 1.00 96.12 195 ARG A N 1
ATOM 1454 C CA . ARG A 1 195 ? 14.485 -10.011 -0.567 1.00 96.12 195 ARG A CA 1
ATOM 1455 C C . ARG A 1 195 ? 13.782 -11.320 -0.916 1.00 96.12 195 ARG A C 1
ATOM 1457 O O . ARG A 1 195 ? 12.650 -11.549 -0.497 1.00 96.12 195 ARG A O 1
ATOM 1464 N N . VAL A 1 196 ? 14.464 -12.197 -1.654 1.00 97.00 196 VAL A N 1
ATOM 1465 C CA . VAL A 1 196 ? 13.968 -13.539 -1.996 1.00 97.00 196 VAL A CA 1
ATOM 1466 C C . VAL A 1 196 ? 13.865 -14.398 -0.736 1.00 97.00 196 VAL A C 1
ATOM 1468 O O . VAL A 1 196 ? 12.860 -15.081 -0.529 1.00 97.00 196 VAL A O 1
ATOM 1471 N N . GLN A 1 197 ? 14.871 -14.333 0.138 1.00 96.88 197 GLN A N 1
ATOM 1472 C CA . GLN A 1 197 ? 14.878 -15.061 1.406 1.00 96.88 197 GLN A CA 1
ATOM 1473 C C . GLN A 1 197 ? 13.719 -14.642 2.322 1.00 96.88 197 GLN A C 1
ATOM 1475 O O . GLN A 1 197 ? 13.021 -15.516 2.843 1.00 96.88 197 GLN A O 1
ATOM 1480 N N . GLY A 1 198 ? 13.464 -13.335 2.460 1.00 96.31 198 GLY A N 1
ATOM 1481 C CA . GLY A 1 198 ? 12.349 -12.801 3.248 1.00 96.31 198 GLY A CA 1
ATOM 1482 C C . GLY A 1 198 ? 10.985 -13.298 2.762 1.00 96.31 198 GLY A C 1
ATOM 1483 O O . GLY A 1 198 ? 10.190 -13.820 3.548 1.00 96.31 198 GLY A O 1
ATOM 1484 N N . VAL A 1 199 ? 10.740 -13.269 1.448 1.00 96.19 199 VAL A N 1
ATOM 1485 C CA . VAL A 1 199 ? 9.505 -13.820 0.860 1.00 96.19 199 VAL A CA 1
ATOM 1486 C C . VAL A 1 199 ? 9.388 -15.333 1.083 1.00 96.19 199 VAL A C 1
ATOM 1488 O O . VAL A 1 199 ? 8.333 -15.838 1.480 1.00 96.19 199 VAL A O 1
ATOM 1491 N N . ARG A 1 200 ? 10.467 -16.098 0.873 1.00 95.56 200 ARG A N 1
ATOM 1492 C CA . ARG A 1 200 ? 10.453 -17.554 1.099 1.00 95.56 200 ARG A CA 1
ATOM 1493 C C . ARG A 1 200 ? 10.173 -17.899 2.564 1.00 95.56 200 ARG A C 1
ATOM 1495 O O . ARG A 1 200 ? 9.494 -18.893 2.828 1.00 95.56 200 ARG A O 1
ATOM 1502 N N . ALA A 1 201 ? 10.647 -17.093 3.513 1.00 94.69 201 ALA A N 1
ATOM 1503 C CA . ALA A 1 201 ? 10.393 -17.298 4.936 1.00 94.69 201 ALA A CA 1
ATOM 1504 C C . ALA A 1 201 ? 8.899 -17.177 5.296 1.00 94.69 201 ALA A C 1
ATOM 1506 O O . ALA A 1 201 ? 8.402 -18.012 6.055 1.00 94.69 201 ALA A O 1
ATOM 1507 N N . VAL A 1 202 ? 8.161 -16.245 4.677 1.00 92.00 202 VAL A N 1
ATOM 1508 C CA . VAL A 1 202 ? 6.698 -16.112 4.844 1.00 92.00 202 VAL A CA 1
ATOM 1509 C C . VAL A 1 202 ? 5.966 -17.417 4.506 1.00 92.00 202 VAL A C 1
ATOM 1511 O O . VAL A 1 202 ? 5.211 -17.952 5.321 1.00 92.00 202 VAL A O 1
ATOM 1514 N N . THR A 1 203 ? 6.231 -17.988 3.327 1.00 85.56 203 THR A N 1
ATOM 1515 C CA . THR A 1 203 ? 5.527 -19.202 2.863 1.00 85.56 203 THR A CA 1
ATOM 1516 C C . THR A 1 203 ? 5.829 -20.438 3.721 1.00 85.56 203 THR A C 1
ATOM 1518 O O . THR A 1 203 ? 4.955 -21.281 3.948 1.00 85.56 203 THR A O 1
ATOM 1521 N N . ARG A 1 204 ? 7.053 -20.542 4.254 1.00 82.75 204 ARG A N 1
ATOM 1522 C CA . ARG A 1 204 ? 7.456 -21.625 5.166 1.00 82.75 204 ARG A CA 1
ATOM 1523 C C . ARG A 1 204 ? 6.770 -21.512 6.528 1.00 82.75 204 ARG A C 1
ATOM 1525 O O . ARG A 1 204 ? 6.367 -22.539 7.077 1.00 82.75 204 ARG A O 1
ATOM 1532 N N . GLY A 1 205 ? 6.624 -20.295 7.055 1.00 71.94 205 GLY A N 1
ATOM 1533 C CA . GLY A 1 205 ? 5.917 -20.032 8.311 1.00 71.94 205 GLY A CA 1
ATOM 1534 C C . GLY A 1 205 ? 4.440 -20.425 8.239 1.00 71.94 205 GLY A C 1
ATOM 1535 O O . GLY A 1 205 ? 3.943 -21.126 9.121 1.00 71.94 205 GLY A O 1
ATOM 1536 N N . HIS A 1 206 ? 3.767 -20.085 7.135 1.00 66.06 206 HIS A N 1
ATOM 1537 C CA . HIS A 1 206 ? 2.347 -20.392 6.945 1.00 66.06 206 HIS A CA 1
ATOM 1538 C C . HIS A 1 206 ? 2.046 -21.903 6.967 1.00 66.06 206 HIS A C 1
ATOM 1540 O O . HIS A 1 206 ? 1.123 -22.341 7.653 1.00 66.06 206 HIS A O 1
ATOM 1546 N N . ARG A 1 207 ? 2.861 -22.740 6.300 1.00 63.00 207 ARG A N 1
ATOM 1547 C CA . ARG A 1 207 ? 2.671 -24.208 6.325 1.00 63.00 207 ARG A CA 1
ATOM 1548 C C . ARG A 1 207 ? 2.738 -24.794 7.738 1.00 63.00 207 ARG A C 1
ATOM 1550 O O . ARG A 1 207 ? 2.006 -25.735 8.033 1.00 63.00 207 ARG A O 1
ATOM 1557 N N . ARG A 1 208 ? 3.589 -24.246 8.612 1.00 58.66 208 ARG A N 1
ATOM 1558 C CA . ARG A 1 208 ? 3.715 -24.710 10.005 1.00 58.66 208 ARG A CA 1
ATOM 1559 C C . ARG A 1 208 ? 2.487 -24.342 10.838 1.00 58.66 208 ARG A C 1
ATOM 1561 O O . ARG A 1 208 ? 1.992 -25.187 11.577 1.00 58.66 208 ARG A O 1
ATOM 1568 N N . ALA A 1 209 ? 1.960 -23.129 10.668 1.00 58.81 209 ALA A N 1
ATOM 1569 C CA . ALA A 1 209 ? 0.745 -22.685 11.352 1.00 58.81 209 ALA A CA 1
ATOM 1570 C C . ALA A 1 209 ? -0.503 -23.481 10.922 1.00 58.81 209 ALA A C 1
ATOM 1572 O O . ALA A 1 209 ? -1.369 -23.769 11.750 1.00 58.81 209 ALA A O 1
ATOM 1573 N N . SER A 1 210 ? -0.581 -23.876 9.648 1.00 55.75 210 SER A N 1
ATOM 1574 C CA . SER A 1 210 ? -1.691 -24.677 9.114 1.00 55.75 210 SER A CA 1
ATOM 1575 C C . SER A 1 210 ? -1.576 -26.169 9.462 1.00 55.75 210 SER A C 1
ATOM 1577 O O . SER A 1 210 ? -2.590 -26.812 9.717 1.00 55.75 210 SER A O 1
ATOM 1579 N N . GLY A 1 211 ? -0.357 -26.720 9.554 1.00 42.00 211 GLY A N 1
ATOM 1580 C CA . GLY A 1 211 ? -0.117 -28.114 9.960 1.00 42.00 211 GLY A CA 1
ATOM 1581 C C . GLY A 1 211 ? -0.375 -28.399 11.446 1.00 42.00 211 GLY A C 1
ATOM 1582 O O . GLY A 1 211 ? -0.723 -29.519 11.801 1.00 42.00 211 GLY A O 1
ATOM 1583 N N . ALA A 1 212 ? -0.278 -27.389 12.315 1.00 49.22 212 ALA A N 1
ATOM 1584 C CA . ALA A 1 212 ? -0.566 -27.528 13.746 1.00 49.22 212 ALA A CA 1
ATOM 1585 C C . ALA A 1 212 ? -2.073 -27.595 14.082 1.00 49.22 212 ALA A C 1
ATOM 1587 O O . ALA A 1 212 ? -2.435 -27.912 15.211 1.00 49.22 212 ALA A O 1
ATOM 1588 N N . ARG A 1 213 ? -2.970 -27.318 13.122 1.00 50.56 213 ARG A N 1
ATOM 1589 C CA . ARG A 1 213 ? -4.435 -27.362 13.326 1.00 50.56 213 ARG A CA 1
ATOM 1590 C C . ARG A 1 213 ? -5.066 -28.727 13.007 1.00 50.56 213 ARG A C 1
ATOM 1592 O O . ARG A 1 213 ? -6.288 -28.822 12.937 1.00 50.56 213 ARG A O 1
ATOM 1599 N N . GLY A 1 214 ? -4.260 -29.775 12.817 1.00 45.06 214 GLY A N 1
ATOM 1600 C CA . GLY A 1 214 ? -4.708 -31.080 12.324 1.00 45.06 214 GLY A CA 1
ATOM 1601 C C . GLY A 1 214 ? -4.273 -32.288 13.155 1.00 45.06 214 GLY A C 1
ATOM 1602 O O . GLY A 1 214 ? -3.757 -33.223 12.567 1.00 45.06 214 GLY A O 1
ATOM 1603 N N . ASP A 1 215 ? -4.478 -32.302 14.479 1.00 42.81 215 ASP A N 1
ATOM 1604 C CA . ASP A 1 215 ? -4.535 -33.569 15.251 1.00 42.81 215 ASP A CA 1
ATOM 1605 C C . ASP A 1 215 ? -5.351 -33.461 16.560 1.00 42.81 215 ASP A C 1
ATOM 1607 O O . ASP A 1 215 ? -5.013 -33.991 17.614 1.00 42.81 215 ASP A O 1
ATOM 1611 N N . GLY A 1 216 ? -6.454 -32.714 16.521 1.00 41.84 216 GLY A N 1
ATOM 1612 C CA . GLY A 1 216 ? -7.360 -32.567 17.660 1.00 41.84 216 GLY A CA 1
ATOM 1613 C C . GLY A 1 216 ? -8.489 -33.596 17.667 1.00 41.84 216 GLY A C 1
ATOM 1614 O O . GLY A 1 216 ? -9.647 -33.197 17.767 1.00 41.84 216 GLY A O 1
ATOM 1615 N N . ARG A 1 217 ? -8.211 -34.901 17.518 1.00 39.12 217 ARG A N 1
ATOM 1616 C CA . ARG A 1 217 ? -9.211 -35.930 17.864 1.00 39.12 217 ARG A CA 1
ATOM 1617 C C . ARG A 1 217 ? -9.106 -36.218 19.365 1.00 39.12 217 ARG A C 1
ATOM 1619 O O . ARG A 1 217 ? -8.067 -36.708 19.796 1.00 39.12 217 ARG A O 1
ATOM 1626 N N . PRO A 1 218 ? -10.148 -35.969 20.177 1.00 40.88 218 PRO A N 1
ATOM 1627 C CA . PRO A 1 218 ? -10.121 -36.409 21.562 1.00 40.88 218 PRO A CA 1
ATOM 1628 C C . PRO A 1 218 ? -10.199 -37.943 21.589 1.00 40.88 218 PRO A C 1
ATOM 1630 O O . PRO A 1 218 ? -11.180 -38.523 21.117 1.00 40.88 218 PRO A O 1
ATOM 1633 N N . ASP A 1 219 ? -9.157 -38.592 22.121 1.00 40.41 219 ASP A N 1
ATOM 1634 C CA . ASP A 1 219 ? -9.161 -40.018 22.469 1.00 40.41 219 ASP A CA 1
ATOM 1635 C C . ASP A 1 219 ? -10.296 -40.257 23.473 1.00 40.41 219 ASP A C 1
ATOM 1637 O O . ASP A 1 219 ? -10.241 -39.864 24.641 1.00 40.41 219 ASP A O 1
ATOM 1641 N N . GLY A 1 220 ? -11.384 -40.840 22.977 1.00 39.16 220 GLY A N 1
ATOM 1642 C CA . GLY A 1 220 ? -12.576 -41.163 23.739 1.00 39.16 220 GLY A CA 1
ATOM 1643 C C . GLY A 1 220 ? -12.345 -42.347 24.669 1.00 39.16 220 GLY A C 1
ATOM 1644 O O . GLY A 1 220 ? -12.968 -43.392 24.496 1.00 39.16 220 GLY A O 1
ATOM 1645 N N . ARG A 1 221 ? -11.523 -42.182 25.709 1.00 37.31 221 ARG A N 1
ATOM 1646 C CA . ARG A 1 221 ? -11.519 -43.086 26.866 1.00 37.31 221 ARG A CA 1
ATOM 1647 C C . ARG A 1 221 ? -12.554 -42.617 27.880 1.00 37.31 221 ARG A C 1
ATOM 1649 O O . ARG A 1 221 ? -12.260 -41.890 28.824 1.00 37.31 221 ARG A O 1
ATOM 1656 N N . ARG A 1 222 ? -13.799 -43.058 27.682 1.00 37.97 222 ARG A N 1
ATOM 1657 C CA . ARG A 1 222 ? -14.842 -42.993 28.713 1.00 37.97 222 ARG A CA 1
ATOM 1658 C C . ARG A 1 222 ? -14.484 -43.965 29.841 1.00 37.97 222 ARG A C 1
ATOM 1660 O O . ARG A 1 222 ? -14.657 -45.171 29.691 1.00 37.97 222 ARG A O 1
ATOM 1667 N N . GLN A 1 223 ? -14.014 -43.436 30.969 1.00 38.53 223 GLN A N 1
ATOM 1668 C CA . GLN A 1 223 ? -14.148 -44.122 32.254 1.00 38.53 223 GLN A CA 1
ATOM 1669 C C . GLN A 1 223 ? -15.626 -44.095 32.659 1.00 38.53 223 GLN A C 1
ATOM 1671 O O . GLN A 1 223 ? -16.310 -43.081 32.512 1.00 38.53 223 GLN A O 1
ATOM 1676 N N . GLY A 1 224 ? -16.134 -45.261 33.052 1.00 40.03 224 GLY A N 1
ATOM 1677 C CA . GLY A 1 224 ? -17.552 -45.513 33.252 1.00 40.03 224 GLY A CA 1
ATOM 1678 C C . GLY A 1 224 ? -18.124 -44.851 34.498 1.00 40.03 224 GLY A C 1
ATOM 1679 O O . GLY A 1 224 ? -17.496 -44.852 35.548 1.00 40.03 224 GLY A O 1
ATOM 1680 N N . LEU A 1 225 ? -19.365 -44.381 34.381 1.00 39.50 225 LEU A N 1
ATOM 1681 C CA . LEU A 1 225 ? -20.254 -44.098 35.501 1.00 39.50 225 LEU A CA 1
ATOM 1682 C C . LEU A 1 225 ? -21.702 -44.406 35.086 1.00 39.50 225 LEU A C 1
ATOM 1684 O O . LEU A 1 225 ? -22.191 -43.883 34.090 1.00 39.50 225 LEU A O 1
ATOM 1688 N N . GLY A 1 226 ? -22.347 -45.266 35.879 1.00 32.62 226 GLY A N 1
ATOM 1689 C CA . GLY A 1 226 ? -23.775 -45.222 36.214 1.00 32.62 226 GLY A CA 1
ATOM 1690 C C . GLY A 1 226 ? -24.799 -45.503 35.113 1.00 32.62 226 GLY A C 1
ATOM 1691 O O . GLY A 1 226 ? -25.204 -44.609 34.380 1.00 32.62 226 GLY A O 1
ATOM 1692 N N . ARG A 1 227 ? -25.340 -46.728 35.102 1.00 40.44 227 ARG A N 1
ATOM 1693 C CA . ARG A 1 227 ? -26.666 -47.005 34.529 1.00 40.44 227 ARG A CA 1
ATOM 1694 C C . ARG A 1 227 ? -27.740 -46.287 35.356 1.00 40.44 227 ARG A C 1
ATOM 1696 O O . ARG A 1 227 ? -27.807 -46.499 36.562 1.00 40.44 227 ARG A O 1
ATOM 1703 N N . ALA A 1 228 ? -28.620 -45.545 34.693 1.00 37.06 228 ALA A N 1
ATOM 1704 C CA . ALA A 1 228 ? -29.950 -45.227 35.200 1.00 37.06 228 ALA A CA 1
ATOM 1705 C C . ALA A 1 228 ? -30.950 -45.306 34.037 1.00 37.06 228 ALA A C 1
ATOM 1707 O O . ALA A 1 228 ? -30.910 -44.508 33.103 1.00 37.06 228 ALA A O 1
ATOM 1708 N N . ASP A 1 229 ? -31.808 -46.324 34.096 1.00 41.06 229 ASP A N 1
ATOM 1709 C CA . ASP A 1 229 ? -32.968 -46.517 33.231 1.00 41.06 229 ASP A CA 1
ATOM 1710 C C . ASP A 1 229 ? -34.024 -45.449 33.529 1.00 41.06 229 ASP A C 1
ATOM 1712 O O . ASP A 1 229 ? -34.601 -45.439 34.617 1.00 41.06 229 ASP A O 1
ATOM 1716 N N . HIS A 1 230 ? -34.359 -44.613 32.546 1.00 35.81 230 HIS A N 1
ATOM 1717 C CA . HIS A 1 230 ? -35.598 -43.834 32.560 1.00 35.81 230 HIS A CA 1
ATOM 1718 C C . HIS A 1 230 ? -36.298 -43.890 31.197 1.00 35.81 230 HIS A C 1
ATOM 1720 O O . HIS A 1 230 ? -35.894 -43.267 30.217 1.00 35.81 230 HIS A O 1
ATOM 1726 N N . ARG A 1 231 ? -37.386 -44.672 31.166 1.00 37.72 231 ARG A N 1
ATOM 1727 C CA . ARG A 1 231 ? -38.431 -44.675 30.130 1.00 37.72 231 ARG A CA 1
ATOM 1728 C C . ARG A 1 231 ? -39.147 -43.313 30.077 1.00 37.72 231 ARG A C 1
ATOM 1730 O O . ARG A 1 231 ? -39.433 -42.759 31.138 1.00 37.72 231 ARG A O 1
ATOM 1737 N N . PRO A 1 232 ? -39.560 -42.822 28.895 1.00 40.94 232 PRO A N 1
ATOM 1738 C CA . PRO A 1 232 ? -40.440 -41.660 28.793 1.00 40.94 232 PRO A CA 1
ATOM 1739 C C . PRO A 1 232 ? -41.924 -42.066 28.929 1.00 40.94 232 PRO A C 1
ATOM 1741 O O . PRO A 1 232 ? -42.292 -43.172 28.517 1.00 40.94 232 PRO A O 1
ATOM 1744 N N . PRO A 1 233 ? -42.813 -41.197 29.452 1.00 46.19 233 PRO A N 1
ATOM 1745 C CA . PRO A 1 233 ? -44.237 -41.486 29.505 1.00 46.19 233 PRO A CA 1
ATOM 1746 C C . PRO A 1 233 ? -44.954 -41.074 28.210 1.00 46.19 233 PRO A C 1
ATOM 1748 O O . PRO A 1 233 ? -44.684 -40.036 27.602 1.00 46.19 233 PRO A O 1
ATOM 1751 N N . HIS A 1 234 ? -45.921 -41.906 27.827 1.00 39.91 234 HIS A N 1
ATOM 1752 C CA . HIS A 1 234 ? -46.895 -41.680 26.764 1.00 39.91 234 HIS A CA 1
ATOM 1753 C C . HIS A 1 234 ? -47.698 -40.383 26.977 1.00 39.91 234 HIS A C 1
ATOM 1755 O O . HIS A 1 234 ? -48.250 -40.161 28.053 1.00 39.91 234 HIS A O 1
ATOM 1761 N N . ARG A 1 235 ? -47.861 -39.571 25.922 1.00 42.94 235 ARG A N 1
ATOM 1762 C CA . ARG A 1 235 ? -48.895 -38.523 25.853 1.00 42.94 235 ARG A CA 1
ATOM 1763 C C . ARG A 1 235 ? -49.990 -38.928 24.868 1.00 42.94 235 ARG A C 1
ATOM 1765 O O . ARG A 1 235 ? -49.742 -39.083 23.674 1.00 42.94 235 ARG A O 1
ATOM 1772 N N . GLY A 1 236 ? -51.199 -39.100 25.398 1.00 34.91 236 GLY A N 1
ATOM 1773 C CA . GLY A 1 236 ? -52.425 -39.316 24.637 1.00 34.91 236 GLY A CA 1
ATOM 1774 C C . GLY A 1 236 ? -52.908 -38.043 23.935 1.00 34.91 236 GLY A C 1
ATOM 1775 O O . GLY A 1 236 ? -52.751 -36.933 24.439 1.00 34.91 236 GLY A O 1
ATOM 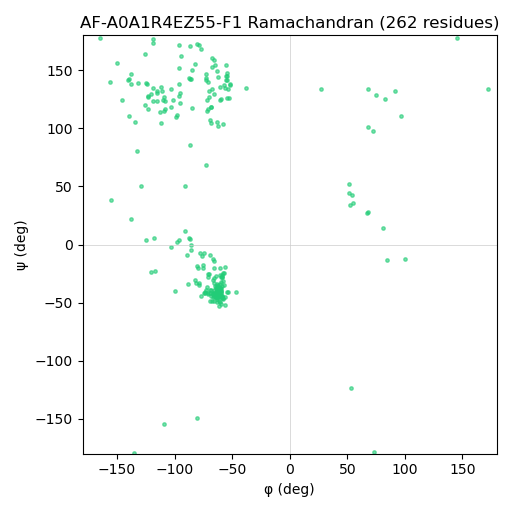1776 N N . ARG A 1 237 ? -53.513 -38.225 22.757 1.00 39.62 237 ARG A N 1
ATOM 1777 C CA . ARG A 1 237 ? -54.340 -37.221 22.068 1.00 39.62 237 ARG A CA 1
ATOM 1778 C C . ARG A 1 237 ? -55.760 -37.231 22.646 1.00 39.62 237 ARG A C 1
ATOM 1780 O O . ARG A 1 237 ? -56.239 -38.296 23.032 1.00 39.62 237 ARG A O 1
ATOM 1787 N N . PRO A 1 238 ? -56.495 -36.114 22.529 1.00 43.91 238 PRO A N 1
ATOM 1788 C CA . PRO A 1 238 ? -57.745 -36.205 21.775 1.00 43.91 238 PRO A CA 1
ATOM 1789 C C . PRO A 1 238 ? -57.969 -35.039 20.792 1.00 43.91 238 PRO A C 1
ATOM 1791 O O . PRO A 1 238 ? -57.095 -34.219 20.537 1.00 43.91 238 PRO A O 1
ATOM 1794 N N . ARG A 1 239 ? -59.119 -35.105 20.114 1.00 36.44 239 ARG A N 1
ATOM 1795 C CA . ARG A 1 239 ? -59.389 -34.718 18.723 1.00 36.44 239 ARG A CA 1
ATOM 1796 C C . ARG A 1 239 ? -59.979 -33.306 18.533 1.00 36.44 239 ARG A C 1
ATOM 1798 O O . ARG A 1 239 ? -60.756 -32.844 19.353 1.00 36.44 239 ARG A O 1
ATOM 1805 N N . ARG A 1 240 ? -59.671 -32.757 17.345 1.00 39.41 240 ARG A N 1
ATOM 1806 C CA . ARG A 1 240 ? -60.456 -31.938 16.382 1.00 39.41 240 ARG A CA 1
ATOM 1807 C C . ARG A 1 240 ? -61.620 -31.060 16.878 1.00 39.41 240 ARG A C 1
ATOM 1809 O O . ARG A 1 240 ? -62.611 -31.590 17.364 1.00 39.41 240 ARG A O 1
ATOM 1816 N N . ARG A 1 241 ? -61.634 -29.807 16.392 1.00 33.44 241 ARG A N 1
ATOM 1817 C CA . ARG A 1 241 ? -62.796 -29.184 15.717 1.00 33.44 241 ARG A CA 1
ATOM 1818 C C . ARG A 1 241 ? -62.338 -28.347 14.508 1.00 33.44 241 ARG A C 1
ATOM 1820 O O . ARG A 1 241 ? -61.252 -27.782 14.524 1.00 33.44 241 ARG A O 1
ATOM 1827 N N . GLN A 1 242 ? -63.146 -28.394 13.449 1.00 36.06 242 GLN A N 1
ATOM 1828 C CA . GLN A 1 242 ? -63.004 -27.742 12.138 1.00 36.06 242 GLN A CA 1
ATOM 1829 C C . GLN A 1 242 ? -63.801 -26.422 12.081 1.00 36.06 242 GLN A C 1
ATOM 1831 O O . GLN A 1 242 ? -64.684 -26.221 12.912 1.00 36.06 242 GLN A O 1
ATOM 1836 N N . LEU A 1 243 ? -63.581 -25.691 10.972 1.00 34.47 243 LEU A N 1
ATOM 1837 C CA . LEU A 1 243 ? -64.357 -24.586 10.368 1.00 34.47 243 LEU A CA 1
ATOM 1838 C C . LEU A 1 243 ? -63.926 -23.181 10.848 1.00 34.47 243 LEU A C 1
ATOM 1840 O O . LEU A 1 243 ? -63.760 -22.974 12.039 1.00 34.47 243 LEU A O 1
ATOM 1844 N N . GLY A 1 244 ? -63.704 -22.179 9.990 1.00 29.98 244 GLY A N 1
ATOM 1845 C CA . GLY A 1 244 ? -64.075 -22.045 8.583 1.00 29.98 244 GLY A CA 1
ATOM 1846 C C . GLY A 1 244 ? -63.332 -20.917 7.850 1.00 29.98 244 GLY A C 1
ATOM 1847 O O . GLY A 1 244 ? -62.488 -20.221 8.406 1.00 29.98 244 GLY A O 1
ATOM 1848 N N . CYS A 1 245 ? -63.643 -20.843 6.559 1.00 30.89 245 CYS A N 1
ATOM 1849 C CA . CYS A 1 245 ? -63.138 -19.963 5.510 1.00 30.89 245 CYS A CA 1
ATOM 1850 C C . CYS A 1 245 ? -63.275 -18.462 5.831 1.00 30.89 245 CYS A C 1
ATOM 1852 O O . CYS A 1 245 ? -64.218 -18.098 6.519 1.00 30.89 245 CYS A O 1
ATOM 1854 N N . THR A 1 246 ? -62.427 -17.604 5.242 1.00 33.25 246 THR A N 1
ATOM 1855 C CA . THR A 1 246 ? -62.792 -16.709 4.114 1.00 33.25 246 THR A CA 1
ATOM 1856 C C . THR A 1 246 ? -61.684 -15.697 3.771 1.00 33.25 246 THR A C 1
ATOM 1858 O O . THR A 1 246 ? -61.230 -14.969 4.641 1.00 33.25 246 THR A O 1
ATOM 1861 N N . HIS A 1 247 ? -61.421 -15.599 2.462 1.00 32.78 247 HIS A N 1
ATOM 1862 C CA . HIS A 1 247 ? -61.124 -14.396 1.666 1.00 32.78 247 HIS A CA 1
ATOM 1863 C C . HIS A 1 247 ? -59.702 -13.805 1.609 1.00 32.78 247 HIS A C 1
ATOM 1865 O O . HIS A 1 247 ? -59.095 -13.410 2.595 1.00 32.78 247 HIS A O 1
ATOM 1871 N N . ASP A 1 248 ? -59.279 -13.685 0.353 1.00 34.84 248 ASP A N 1
ATOM 1872 C CA . ASP A 1 248 ? -58.162 -12.952 -0.245 1.00 34.84 248 ASP A CA 1
ATOM 1873 C C . ASP A 1 248 ? -58.810 -11.935 -1.244 1.00 34.84 248 ASP A C 1
ATOM 1875 O O . ASP A 1 248 ? -60.010 -12.064 -1.515 1.00 34.84 248 ASP A O 1
ATOM 1879 N N . PRO A 1 249 ? -58.084 -11.038 -1.941 1.00 58.78 249 PRO A N 1
ATOM 1880 C CA . PRO A 1 249 ? -57.647 -9.677 -1.589 1.00 58.78 249 PRO A CA 1
ATOM 1881 C C . PRO A 1 249 ? -58.398 -8.582 -2.419 1.00 58.78 249 PRO A C 1
ATOM 1883 O O . PRO A 1 249 ? -59.505 -8.843 -2.890 1.00 58.78 249 PRO A O 1
ATOM 1886 N N . PRO A 1 250 ? -57.857 -7.353 -2.652 1.00 51.91 250 PRO A N 1
ATOM 1887 C CA . PRO A 1 250 ? -57.100 -7.200 -3.904 1.00 51.91 250 PRO A CA 1
ATOM 1888 C C . PRO A 1 250 ? -55.929 -6.191 -3.931 1.00 51.91 250 PRO A C 1
ATOM 1890 O O . PRO A 1 250 ? -55.885 -5.172 -3.240 1.00 51.91 250 PRO A O 1
ATOM 1893 N N . CYS A 1 251 ? -55.032 -6.490 -4.878 1.00 32.53 251 CYS A N 1
ATOM 1894 C CA . CYS A 1 251 ? -54.030 -5.641 -5.524 1.00 32.53 251 CYS A CA 1
ATOM 1895 C C . CYS A 1 251 ? -54.496 -4.202 -5.804 1.00 32.53 251 CYS A C 1
ATOM 1897 O O . CYS A 1 251 ? -55.537 -3.987 -6.429 1.00 32.53 251 CYS A O 1
ATOM 1899 N N . ARG A 1 252 ? -53.645 -3.217 -5.486 1.00 38.34 252 ARG A N 1
ATOM 1900 C CA . ARG A 1 252 ? -53.720 -1.873 -6.075 1.00 38.34 252 ARG A CA 1
ATOM 1901 C C . ARG A 1 252 ? -52.778 -1.763 -7.272 1.00 38.34 252 ARG A C 1
ATOM 1903 O O . ARG A 1 252 ? -51.614 -2.136 -7.207 1.00 38.34 252 ARG A O 1
ATOM 1910 N N . ARG A 1 253 ? -53.358 -1.258 -8.360 1.00 35.12 253 ARG A N 1
ATOM 1911 C CA . ARG A 1 253 ? -52.776 -1.001 -9.678 1.00 35.12 253 ARG A CA 1
ATOM 1912 C C . ARG A 1 253 ? -51.797 0.180 -9.633 1.00 35.12 253 ARG A C 1
ATOM 1914 O O . ARG A 1 253 ? -52.101 1.196 -9.013 1.00 35.12 253 ARG A O 1
ATOM 1921 N N . LEU A 1 254 ? -50.685 0.052 -10.354 1.00 41.56 254 LEU A N 1
ATOM 1922 C CA . LEU A 1 254 ? -49.876 1.168 -10.855 1.00 41.56 254 LEU A CA 1
ATOM 1923 C C . LEU A 1 254 ? -50.631 1.859 -12.007 1.00 41.56 254 LEU A C 1
ATOM 1925 O O . LEU A 1 254 ? -51.251 1.148 -12.804 1.00 41.56 254 LEU A O 1
ATOM 1929 N N . PRO A 1 255 ? -50.596 3.196 -12.138 1.00 45.62 255 PRO A N 1
ATOM 1930 C CA . PRO A 1 255 ? -50.991 3.854 -13.369 1.00 45.62 255 PRO A CA 1
ATOM 1931 C C . PRO A 1 255 ? -49.826 3.971 -14.357 1.00 45.62 255 PRO A C 1
ATOM 1933 O O . PRO A 1 255 ? -48.669 4.180 -13.997 1.00 45.62 255 PRO A O 1
ATOM 1936 N N . ASP A 1 256 ? -50.241 3.813 -15.605 1.00 36.59 256 ASP A N 1
ATOM 1937 C CA . ASP A 1 256 ? -49.507 3.725 -16.854 1.00 36.59 256 ASP A CA 1
ATOM 1938 C C . ASP A 1 256 ? -48.805 5.018 -17.285 1.00 36.59 256 ASP A C 1
ATOM 1940 O O . ASP A 1 256 ? -49.177 6.134 -16.906 1.00 36.59 256 ASP A O 1
ATOM 1944 N N . ALA A 1 257 ? -47.835 4.812 -18.170 1.00 42.91 257 ALA A N 1
ATOM 1945 C CA . ALA A 1 257 ? -47.104 5.813 -18.922 1.00 42.91 257 ALA A CA 1
ATOM 1946 C C . ALA A 1 257 ? -48.023 6.760 -19.718 1.00 42.91 257 ALA A C 1
ATOM 1948 O O . ALA A 1 257 ? -49.019 6.347 -20.316 1.00 42.91 257 ALA A O 1
ATOM 1949 N N . ARG A 1 258 ? -47.620 8.033 -19.820 1.00 39.31 258 ARG A N 1
ATOM 1950 C CA . ARG A 1 258 ? -48.062 8.931 -20.894 1.00 39.31 258 ARG A CA 1
ATOM 1951 C C . ARG A 1 258 ? -46.871 9.324 -21.761 1.00 39.31 258 ARG A C 1
ATOM 1953 O O . ARG A 1 258 ? -45.817 9.698 -21.259 1.00 39.31 258 ARG A O 1
ATOM 1960 N N . ARG A 1 259 ? -47.102 9.172 -23.063 1.00 38.97 259 ARG A N 1
ATOM 1961 C CA . ARG A 1 259 ? -46.320 9.622 -24.218 1.00 38.97 259 ARG A CA 1
ATOM 1962 C C . ARG A 1 259 ? -46.508 11.128 -24.490 1.00 38.97 259 ARG A C 1
ATOM 1964 O O . ARG A 1 259 ? -47.524 11.665 -24.052 1.00 38.97 259 ARG A O 1
ATOM 1971 N N . CYS A 1 260 ? -45.626 11.644 -25.367 1.00 32.16 260 CYS A N 1
ATOM 1972 C CA . CYS A 1 260 ? -45.764 12.815 -26.269 1.00 32.16 260 CYS A CA 1
ATOM 1973 C C . CYS A 1 260 ? -45.659 14.189 -25.564 1.00 32.16 260 CYS A C 1
ATOM 1975 O O . CYS A 1 260 ? -46.264 14.363 -24.514 1.00 32.16 260 CYS A O 1
ATOM 1977 N N . ASP A 1 261 ? -44.844 15.173 -25.971 1.00 35.72 261 ASP A N 1
ATOM 1978 C CA . ASP A 1 261 ? -44.438 15.709 -27.294 1.00 35.72 261 ASP A CA 1
ATOM 1979 C C . ASP A 1 261 ? -43.053 16.414 -27.157 1.00 35.72 261 ASP A C 1
ATOM 1981 O O . ASP A 1 261 ? -42.711 16.851 -26.059 1.00 35.72 261 ASP A O 1
ATOM 1985 N N . ASP A 1 262 ? -42.108 16.297 -28.099 1.00 41.78 262 ASP A N 1
ATOM 1986 C CA . ASP A 1 262 ? -41.841 17.132 -29.300 1.00 41.78 262 ASP A CA 1
ATOM 1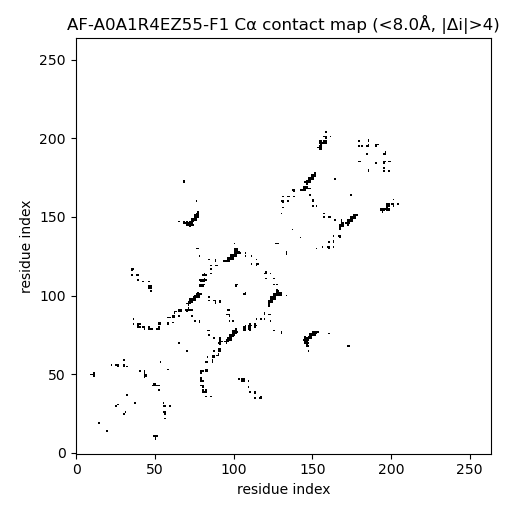987 C C . ASP A 1 262 ? -41.326 18.578 -29.052 1.00 41.78 262 ASP A C 1
ATOM 1989 O O . ASP A 1 262 ? -41.864 19.340 -28.252 1.00 41.78 262 ASP A O 1
AT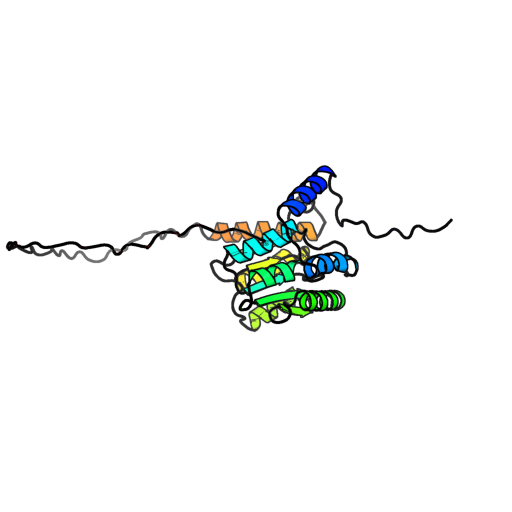OM 1993 N N . ASP A 1 263 ? -40.286 18.916 -29.833 1.00 43.22 263 ASP A N 1
ATOM 1994 C CA . ASP A 1 263 ? -39.717 20.231 -30.193 1.00 43.22 263 ASP A CA 1
ATOM 1995 C C . ASP A 1 263 ? -38.908 21.076 -29.177 1.00 43.22 263 ASP A C 1
ATOM 1997 O O . ASP A 1 263 ? -39.450 21.929 -28.468 1.00 43.22 263 ASP A O 1
ATOM 2001 N N . ARG A 1 264 ? -37.565 20.980 -29.254 1.00 46.81 264 ARG A N 1
ATOM 2002 C CA . ARG A 1 264 ? -36.630 22.041 -29.729 1.00 46.81 264 ARG A CA 1
ATOM 2003 C C . ARG A 1 264 ? -35.157 21.664 -29.576 1.00 46.81 264 ARG A C 1
ATOM 2005 O O . ARG A 1 264 ? -34.798 21.073 -28.536 1.00 46.81 264 ARG A O 1
#

Foldseek 3Di:
DDDDPPQPPPAPDDDDPVVVVVLCVCCVVPFDDDPLLVVLLVCLCVWPHRRLDDDRVVLLVLLVVCQVLLWQEEEEEAQQLNNSVLSVLVSNPPNGAYEYEHADVSRVVNNCVSCVVSVRNNRYHYHYHDSLVVLVVCLVVVPAAGQEYEYDYQQLCLVSVVVSNVSRHDVSHYYHYPPLCVVVCLPPPPDPPSNSVSSVVNVVVVVVVVVVVPDPDPPPPDDDDDDDDDDDDDDDDDDDDDDDDDDDDDDDDDDDDDDDDDDD

Nearest PDB structures (foldseek):
  8c9t-assembly2_B  TM=9.641E-01  e=1.488E-22  Streptomyces avermitilis MA-4680 = NBRC 14893
  7cvx-assembly1_B  TM=9.758E-01  e=1.203E-20  Niastella koreensis GR20-10
  3duw-assembly1_B  TM=9.719E-01  e=1.133E-20  Bacillus cereus ATCC 10987
  7cvu-assembly1_A  TM=9.659E-01  e=1.437E-20  Niastella koreensis GR20-10
  5n5d-assembly1_B  TM=9.475E-01  e=2.177E-20  Streptomyces regensis

pLDDT: mean 82.28, std 24.37, range [29.98, 98.94]